Protein AF-A0A0P0WCH8-F1 (afdb_monomer)

InterPro domains:
  IPR000467 G-patch domain [PF01585] (98-140)
  IPR000467 G-patch domain [PS50174] (98-144)
  IPR000467 G-patch domain [SM00443] (96-142)
  IPR045211 TFP11/STIP/Ntr1 [PTHR23329] (70-153)

Sequence (295 aa):
MASVGDEGRNQGGSLSHGETNAGQELETSDRTPPNSSNTKTSGVQEIAAAASKDVPTIHFVRVSSGDTDHHCQSLFSPPAYCNSYYPPLPPQPGSMATNQIVARLMAQMNYEEGTGLGKYGHGIIDPINPTKKYGKGGVGKFESSYDSDSDYDTGPPVEPKLERGTGEAEPEAVVDVEEVRAMDTLQREREAYAAARAWERRHEKVRAYNMRRQRPPKHATAADDWEGMASRYTAIKRALKMVRELNESGKLTLGGLIHEFAGVKAKFLEDYRTNCMPYKAISFAAPLLHSQLSW

Nearest PDB structures (foldseek):
  7ane-assembly1_ag  TM=2.451E-01  e=2.499E+00  Leishmania major

pLDDT: mean 70.66, std 19.99, range [35.97, 95.94]

Radius of gyration: 35.52 Å; Cα contacts (8 Å, |Δi|>4): 87; chains: 1; bounding box: 83×75×124 Å

Structure (mmCIF, N/CA/C/O backbone):
data_AF-A0A0P0WCH8-F1
#
_entry.id   AF-A0A0P0WCH8-F1
#
loop_
_atom_site.group_PDB
_atom_site.id
_atom_site.type_symbol
_atom_site.label_atom_id
_atom_site.label_alt_id
_atom_site.label_comp_id
_atom_site.label_asym_id
_atom_site.label_entity_id
_atom_site.label_seq_id
_atom_site.pdbx_PDB_ins_code
_atom_site.Cartn_x
_atom_site.Cartn_y
_atom_site.Cartn_z
_atom_site.occupancy
_atom_site.B_iso_or_equiv
_atom_site.auth_seq_id
_atom_site.auth_comp_id
_atom_site.auth_asym_id
_atom_site.auth_atom_id
_atom_site.pdbx_PDB_model_num
ATOM 1 N N . MET A 1 1 ? -15.853 -20.898 62.465 1.00 49.12 1 MET A N 1
ATOM 2 C CA . MET A 1 1 ? -15.430 -19.671 61.753 1.00 49.12 1 MET A CA 1
ATOM 3 C C . MET A 1 1 ? -16.309 -19.578 60.506 1.00 49.12 1 MET A C 1
ATOM 5 O O . MET A 1 1 ? -16.073 -20.349 59.593 1.00 49.12 1 MET A O 1
ATOM 9 N N . ALA A 1 2 ? -17.533 -19.030 60.569 1.00 45.06 2 ALA A N 1
ATOM 10 C CA . ALA A 1 2 ? -17.912 -17.599 60.508 1.00 45.06 2 ALA A CA 1
ATOM 11 C C . ALA A 1 2 ? -17.278 -16.903 59.276 1.00 45.06 2 ALA A C 1
ATOM 13 O O . ALA A 1 2 ? -16.065 -16.961 59.150 1.00 45.06 2 ALA A O 1
ATOM 14 N N . SER A 1 3 ? -17.985 -16.262 58.338 1.00 50.16 3 SER A N 1
ATOM 15 C CA . SER A 1 3 ? -19.251 -15.533 58.459 1.00 50.16 3 SER A CA 1
ATOM 16 C C . SER A 1 3 ? -19.976 -15.355 57.109 1.00 50.16 3 SER A C 1
ATOM 18 O O . SER A 1 3 ? -19.359 -15.388 56.048 1.00 50.16 3 SER A O 1
ATOM 20 N N . VAL A 1 4 ? -21.287 -15.139 57.221 1.00 50.84 4 VAL A N 1
ATOM 21 C CA . VAL A 1 4 ? -22.314 -14.826 56.210 1.00 50.84 4 VAL A CA 1
ATOM 22 C C . VAL A 1 4 ? -22.486 -13.299 56.081 1.00 50.84 4 VAL A C 1
ATOM 24 O O . VAL A 1 4 ? -22.203 -12.581 57.040 1.00 50.84 4 VAL A O 1
ATOM 27 N N . GLY A 1 5 ? -23.010 -12.824 54.944 1.00 57.00 5 GLY A N 1
ATOM 28 C CA . GLY A 1 5 ? -23.662 -11.510 54.768 1.00 57.00 5 GLY A CA 1
ATOM 29 C C . GLY A 1 5 ? -23.547 -11.018 53.317 1.00 57.00 5 GLY A C 1
ATOM 30 O O . GLY A 1 5 ? -22.509 -11.225 52.701 1.00 57.00 5 GLY A O 1
ATOM 31 N N . ASP A 1 6 ? -24.513 -10.374 52.671 1.00 60.06 6 ASP A N 1
ATOM 32 C CA . ASP A 1 6 ? -25.868 -9.931 53.016 1.00 60.06 6 ASP A CA 1
ATOM 33 C C . ASP A 1 6 ? -26.543 -9.488 51.692 1.00 60.06 6 ASP A C 1
ATOM 35 O O . ASP A 1 6 ? -25.860 -9.058 50.756 1.00 60.06 6 ASP A O 1
ATOM 39 N N . GLU A 1 7 ? -27.863 -9.637 51.595 1.00 49.12 7 GLU A N 1
ATOM 40 C CA . GLU A 1 7 ? -28.693 -9.255 50.449 1.00 49.12 7 GLU A CA 1
ATOM 41 C C . GLU A 1 7 ? -29.066 -7.764 50.500 1.00 49.12 7 GLU A C 1
ATOM 43 O O . GLU A 1 7 ? -29.395 -7.219 51.547 1.00 49.12 7 GLU A O 1
ATOM 48 N N . GLY A 1 8 ? -29.124 -7.107 49.338 1.00 58.06 8 GLY A N 1
ATOM 49 C CA . GLY A 1 8 ? -29.633 -5.740 49.202 1.00 58.06 8 GLY A CA 1
ATOM 50 C C . GLY A 1 8 ? -30.579 -5.606 48.012 1.00 58.06 8 GLY A C 1
ATOM 51 O O . GLY A 1 8 ? -30.154 -5.286 46.903 1.00 58.06 8 GLY A O 1
ATOM 52 N N . ARG A 1 9 ? -31.873 -5.860 48.244 1.00 48.19 9 ARG A N 1
ATOM 53 C CA . ARG A 1 9 ? -32.997 -5.590 47.329 1.00 48.19 9 ARG A CA 1
ATOM 54 C C . ARG A 1 9 ? -33.444 -4.133 47.491 1.00 48.19 9 ARG A C 1
ATOM 56 O O . ARG A 1 9 ? -33.716 -3.716 48.608 1.00 48.19 9 ARG A O 1
ATOM 63 N N . ASN A 1 10 ? -33.642 -3.413 46.387 1.00 62.59 10 ASN A N 1
ATOM 64 C CA . ASN A 1 10 ? -34.470 -2.203 46.354 1.00 62.59 10 ASN A CA 1
ATOM 65 C C . ASN A 1 10 ? -35.472 -2.295 45.198 1.00 62.59 10 ASN A C 1
ATOM 67 O O . ASN A 1 10 ? -35.091 -2.455 44.039 1.00 62.59 10 ASN A O 1
ATOM 71 N N . GLN A 1 11 ? -36.757 -2.217 45.549 1.00 46.88 11 GLN A N 1
ATOM 72 C CA . GLN A 1 11 ? -37.881 -1.988 44.645 1.00 46.88 11 GLN A CA 1
ATOM 73 C C . GLN A 1 11 ? -38.248 -0.500 44.666 1.00 46.88 11 GLN A C 1
ATOM 75 O O . GLN A 1 11 ? -38.117 0.147 45.702 1.00 46.88 11 GLN A O 1
ATOM 80 N N . GLY A 1 12 ? -38.790 0.013 43.562 1.00 46.59 12 GLY A N 1
ATOM 81 C CA . GLY A 1 12 ? -39.545 1.266 43.565 1.00 46.59 12 GLY A CA 1
ATOM 82 C C . GLY A 1 12 ? -39.604 1.936 42.197 1.00 46.59 12 GLY A C 1
ATOM 83 O O . GLY A 1 12 ? -38.566 2.284 41.644 1.00 46.59 12 GLY A O 1
ATOM 84 N N . GLY A 1 13 ? -40.818 2.157 41.684 1.00 44.66 13 GLY A N 1
ATOM 85 C CA . GLY A 1 13 ? -41.070 3.163 40.645 1.00 44.66 13 GLY A CA 1
ATOM 86 C C . GLY A 1 13 ? -41.944 2.696 39.485 1.00 44.66 13 GLY A C 1
ATOM 87 O O . GLY A 1 13 ? -41.449 2.412 38.402 1.00 44.66 13 GLY A O 1
ATOM 88 N N . SER A 1 14 ? -43.250 2.636 39.724 1.00 45.47 14 SER A N 1
ATOM 89 C CA . SER A 1 14 ? -44.312 2.366 38.756 1.00 45.47 14 SER A CA 1
ATOM 90 C C . SER A 1 14 ? -44.823 3.637 38.056 1.00 45.47 14 SER A C 1
ATOM 92 O O . SER A 1 14 ? -44.987 4.661 38.711 1.00 45.47 14 SER A O 1
ATOM 94 N N . LEU A 1 15 ? -45.228 3.455 36.791 1.00 44.38 15 LEU A N 1
ATOM 95 C CA . LEU A 1 15 ? -46.311 4.122 36.042 1.00 44.38 15 LEU A CA 1
ATOM 96 C C . LEU A 1 15 ? -46.146 5.574 35.568 1.00 44.38 15 LEU A C 1
ATOM 98 O O . LEU A 1 15 ? -46.138 6.518 36.352 1.00 44.38 15 LEU A O 1
ATOM 102 N N . SER A 1 16 ? -46.248 5.747 34.245 1.00 50.22 16 SER A N 1
ATOM 103 C CA . SER A 1 16 ? -47.151 6.736 33.628 1.00 50.22 16 SER A CA 1
ATOM 104 C C . SER A 1 16 ? -47.417 6.359 32.160 1.00 50.22 16 SER A C 1
ATOM 106 O O . SER A 1 16 ? -46.523 6.405 31.319 1.00 50.22 16 SER A O 1
ATOM 108 N N . HIS A 1 17 ? -48.655 5.942 31.882 1.00 44.69 17 HIS A N 1
ATOM 109 C CA . HIS A 1 17 ? -49.249 5.844 30.548 1.00 44.69 17 HIS A CA 1
ATOM 110 C C . HIS A 1 17 ? -49.732 7.239 30.124 1.00 44.69 17 HIS A C 1
ATOM 112 O O . HIS A 1 17 ? -50.304 7.959 30.9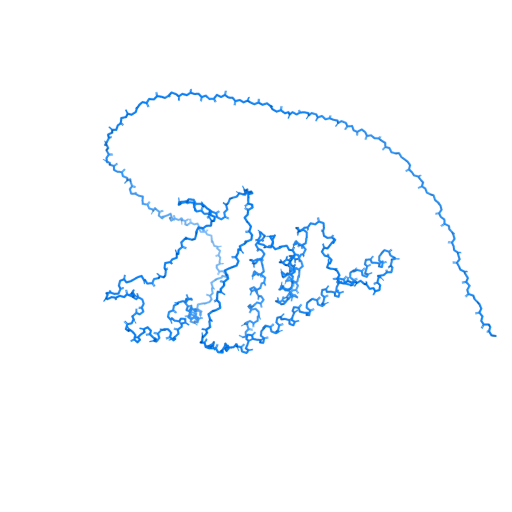41 1.00 44.69 17 HIS A O 1
ATOM 118 N N . GLY A 1 18 ? -49.541 7.591 28.853 1.00 51.78 18 GLY A N 1
ATOM 119 C CA . GLY A 1 18 ? -50.153 8.752 28.211 1.00 51.78 18 GLY A CA 1
ATOM 120 C C . GLY A 1 18 ? -50.628 8.353 26.818 1.00 51.78 18 GLY A C 1
ATOM 121 O O . GLY A 1 18 ? -49.819 7.973 25.975 1.00 51.78 18 GLY A O 1
ATOM 122 N N . GLU A 1 19 ? -51.942 8.374 26.622 1.00 43.38 19 GLU A N 1
ATOM 123 C CA . GLU A 1 19 ? -52.642 8.060 25.378 1.00 43.38 19 GLU A CA 1
ATOM 124 C C . GLU A 1 19 ? -52.931 9.315 24.532 1.00 43.38 19 GLU A C 1
ATOM 126 O O . GLU A 1 19 ? -53.037 10.428 25.045 1.00 43.38 19 GLU A O 1
ATOM 131 N N . THR A 1 20 ? -53.189 9.050 23.245 1.00 43.78 20 THR A N 1
ATOM 132 C CA . THR A 1 20 ? -54.014 9.797 22.268 1.00 43.78 20 THR A CA 1
ATOM 133 C C . THR A 1 20 ? -53.484 11.096 21.649 1.00 43.78 20 THR A C 1
ATOM 135 O O . THR A 1 20 ? -53.322 12.114 22.311 1.00 43.78 20 THR A O 1
ATOM 138 N N . ASN A 1 21 ? -53.348 11.091 20.315 1.00 44.75 21 ASN A N 1
ATOM 139 C CA . ASN A 1 21 ? -54.281 11.815 19.438 1.00 44.75 21 ASN A CA 1
ATOM 140 C C . ASN A 1 21 ? -54.129 11.414 17.959 1.00 44.75 21 ASN A C 1
ATOM 142 O O . ASN A 1 21 ? -53.022 11.280 17.441 1.00 44.75 21 ASN A O 1
ATOM 146 N N . ALA A 1 22 ? -55.279 11.226 17.310 1.00 41.41 22 ALA A N 1
ATOM 147 C CA . ALA A 1 22 ? -55.464 11.014 15.881 1.00 41.41 22 ALA A CA 1
ATOM 148 C C . ALA A 1 22 ? -55.735 12.355 15.167 1.00 41.41 22 ALA A C 1
ATOM 150 O O . ALA A 1 22 ? -56.362 13.240 15.742 1.00 41.41 22 ALA A O 1
ATOM 151 N N . GLY A 1 23 ? -55.310 12.465 13.908 1.00 43.50 23 GLY A N 1
ATOM 152 C CA . GLY A 1 23 ? -55.671 13.517 12.946 1.00 43.50 23 GLY A CA 1
ATOM 153 C C . GLY A 1 23 ? -55.061 13.146 11.588 1.00 43.50 23 GLY A C 1
ATOM 154 O O . GLY A 1 23 ? -53.869 12.863 11.545 1.00 43.50 23 GLY A O 1
ATOM 155 N N . GLN A 1 24 ? -55.883 12.807 10.583 1.00 45.97 24 GLN A N 1
ATOM 156 C CA . GLN A 1 24 ? -56.246 13.666 9.430 1.00 45.97 24 GLN A CA 1
ATOM 157 C C . GLN A 1 24 ? -55.032 13.941 8.504 1.00 45.97 24 GLN A C 1
ATOM 159 O O . GLN A 1 24 ? -53.979 14.319 8.988 1.00 45.97 24 GLN A O 1
ATOM 164 N N . GLU A 1 25 ? -55.040 13.814 7.174 1.00 45.81 25 GLU A N 1
ATOM 165 C CA . GLU A 1 25 ? -56.097 13.722 6.166 1.00 45.81 25 GLU A CA 1
ATOM 166 C C . GLU A 1 25 ? -55.445 13.570 4.761 1.00 45.81 25 GLU A C 1
ATOM 168 O O . GLU A 1 25 ? -54.283 13.927 4.580 1.00 45.81 25 GLU A O 1
ATOM 173 N N . LEU A 1 26 ? -56.260 13.142 3.785 1.00 49.22 26 LEU A N 1
ATOM 174 C CA . LEU A 1 26 ? -56.231 13.473 2.344 1.00 49.22 26 LEU A CA 1
ATOM 175 C C . LEU A 1 26 ? -55.317 12.708 1.359 1.00 49.22 26 LEU A C 1
ATOM 177 O O . LEU A 1 26 ? -54.137 12.988 1.160 1.00 49.22 26 LEU A O 1
ATOM 181 N N . GLU A 1 27 ? -55.994 11.820 0.621 1.00 41.50 27 GLU A N 1
ATOM 182 C CA . GLU A 1 27 ? -55.741 11.427 -0.769 1.00 41.50 27 GLU A CA 1
ATOM 183 C C . GLU A 1 27 ? -55.704 12.632 -1.728 1.00 41.50 27 GLU A C 1
ATOM 185 O O . GLU A 1 27 ? -56.430 13.608 -1.534 1.00 41.50 27 GLU A O 1
ATOM 190 N N . THR A 1 28 ? -54.956 12.527 -2.835 1.00 44.97 28 THR A N 1
ATOM 191 C CA . THR A 1 28 ? -55.443 12.951 -4.165 1.00 44.97 28 THR A CA 1
ATOM 192 C C . THR A 1 28 ? -54.557 12.474 -5.327 1.00 44.97 28 THR A C 1
ATOM 194 O O . THR A 1 28 ? -53.360 12.739 -5.378 1.00 44.97 28 THR A O 1
ATOM 197 N N . SER A 1 29 ? -55.254 11.899 -6.312 1.00 48.16 29 SER A N 1
ATOM 198 C CA . SER A 1 29 ? -55.081 12.057 -7.766 1.00 48.16 29 SER A CA 1
ATOM 199 C C . SER A 1 29 ? -54.119 11.166 -8.568 1.00 48.16 29 SER A C 1
ATOM 201 O O . SER A 1 29 ? -52.931 11.434 -8.730 1.00 48.16 29 SER A O 1
ATOM 203 N N . ASP A 1 30 ? -54.772 10.192 -9.211 1.00 43.25 30 ASP A N 1
ATOM 204 C CA . ASP A 1 30 ? -54.566 9.633 -10.555 1.00 43.25 30 ASP A CA 1
ATOM 205 C C . ASP A 1 30 ? -53.946 10.568 -11.611 1.00 43.25 30 ASP A C 1
ATOM 207 O O . ASP A 1 30 ? -54.406 11.699 -11.794 1.00 43.25 30 ASP A O 1
ATOM 211 N N . ARG A 1 31 ? -53.067 10.004 -12.461 1.00 45.00 31 ARG A N 1
ATOM 212 C CA . ARG A 1 31 ? -53.216 10.075 -13.933 1.00 45.00 31 ARG A CA 1
ATOM 213 C C . ARG A 1 31 ? -52.264 9.130 -14.686 1.00 45.00 31 ARG A C 1
ATOM 215 O O . ARG A 1 31 ? -51.047 9.255 -14.598 1.00 45.00 31 ARG A O 1
ATOM 222 N N . THR A 1 32 ? -52.830 8.259 -15.519 1.00 48.91 32 THR A N 1
ATOM 223 C CA . THR A 1 32 ? -52.169 7.513 -16.613 1.00 48.91 32 THR A CA 1
ATOM 224 C C . THR A 1 32 ? -52.514 8.190 -17.967 1.00 48.91 32 THR A C 1
ATOM 226 O O . THR A 1 32 ? -53.588 8.792 -18.056 1.00 48.91 32 THR A O 1
ATOM 229 N N . PRO A 1 33 ? -51.647 8.164 -19.010 1.00 54.19 33 PRO A N 1
ATOM 230 C CA . PRO A 1 33 ? -51.801 8.947 -20.256 1.00 54.19 33 PRO A CA 1
ATOM 231 C C . PRO A 1 33 ? -52.489 8.140 -21.385 1.00 54.19 33 PRO A C 1
ATOM 233 O O . PRO A 1 33 ? -52.746 6.951 -21.178 1.00 54.19 33 PRO A O 1
ATOM 236 N N . PRO A 1 34 ? -52.821 8.726 -22.567 1.00 45.53 34 PRO A N 1
ATOM 237 C CA . PRO A 1 34 ? -51.929 8.569 -23.743 1.00 45.53 34 PRO A CA 1
ATOM 238 C C . PRO A 1 34 ? -52.051 9.616 -24.900 1.00 45.53 34 PRO A C 1
ATOM 240 O O . PRO A 1 34 ? -52.981 10.412 -24.960 1.00 45.53 34 PRO A O 1
ATOM 243 N N . ASN A 1 35 ? -51.125 9.481 -25.867 1.00 40.41 35 ASN A N 1
ATOM 244 C CA . ASN A 1 35 ? -51.168 9.808 -27.311 1.00 40.41 35 ASN A CA 1
ATOM 245 C C . ASN A 1 35 ? -51.286 11.261 -27.825 1.00 40.41 35 ASN A C 1
ATOM 247 O O . ASN A 1 35 ? -52.304 11.930 -27.676 1.00 40.41 35 ASN A O 1
ATOM 251 N N . SER A 1 36 ? -50.314 11.641 -28.665 1.00 48.84 36 SER A N 1
ATOM 252 C CA . SER A 1 36 ? -50.517 12.550 -29.798 1.00 48.84 36 SER A CA 1
ATOM 253 C C . SER A 1 36 ? -49.707 12.086 -31.017 1.00 48.84 36 SER A C 1
ATOM 255 O O . SER A 1 36 ? -48.600 11.562 -30.910 1.00 48.84 36 SER A O 1
ATOM 257 N N . SER A 1 37 ? -50.329 12.215 -32.184 1.00 45.75 37 SER A N 1
ATOM 258 C CA . SER A 1 37 ? -49.948 11.633 -33.468 1.00 45.75 37 SER A CA 1
ATOM 259 C C . SER A 1 37 ? -50.211 12.651 -34.569 1.00 45.75 37 SER A C 1
ATOM 261 O O . SER A 1 37 ? -51.372 13.030 -34.712 1.00 45.75 37 SER A O 1
ATOM 263 N N . ASN A 1 38 ? -49.195 13.056 -35.345 1.00 47.88 38 ASN A N 1
ATOM 264 C CA . ASN A 1 38 ? -49.255 13.807 -36.621 1.00 47.88 38 ASN A CA 1
ATOM 265 C C . ASN A 1 38 ? -47.837 14.367 -36.915 1.00 47.88 38 ASN A C 1
ATOM 267 O O . ASN A 1 38 ? -47.140 14.730 -35.982 1.00 47.88 38 ASN A O 1
ATOM 271 N N . THR A 1 39 ? -47.263 14.388 -38.123 1.00 48.44 39 THR A N 1
ATOM 272 C CA . THR A 1 39 ? -47.768 14.794 -39.448 1.00 48.44 39 THR A CA 1
ATOM 273 C C . THR A 1 39 ? -46.909 14.198 -40.587 1.00 48.44 39 THR A C 1
ATOM 275 O O . THR A 1 39 ? -45.764 13.797 -40.399 1.00 48.44 39 THR A O 1
ATOM 278 N N . LYS A 1 40 ? -47.489 14.169 -41.794 1.00 43.69 40 LYS A N 1
ATOM 279 C CA . LYS A 1 40 ? -46.999 13.597 -43.060 1.00 43.69 40 LYS A CA 1
ATOM 280 C C . LYS A 1 40 ? -46.857 14.719 -44.107 1.00 43.69 40 LYS A C 1
ATOM 282 O O . LYS A 1 40 ? -47.807 15.479 -44.259 1.00 43.69 40 LYS A O 1
ATOM 287 N N . THR A 1 41 ? -45.764 14.759 -44.872 1.00 51.00 41 THR A N 1
ATOM 288 C CA . THR A 1 41 ? -45.572 15.541 -46.126 1.00 51.00 41 THR A CA 1
ATOM 289 C C . THR A 1 41 ? -44.515 14.807 -46.980 1.00 51.00 41 THR A C 1
ATOM 291 O O . THR A 1 41 ? -43.416 14.564 -46.502 1.00 51.00 41 THR A O 1
ATOM 294 N N . SER A 1 42 ? -44.871 14.137 -48.092 1.00 44.19 42 SER A N 1
ATOM 295 C CA . SER A 1 42 ? -44.785 14.604 -49.504 1.00 44.19 42 SER A CA 1
ATOM 296 C C . SER A 1 42 ? -43.491 15.389 -49.792 1.00 44.19 42 SER A C 1
ATOM 298 O O . SER A 1 42 ? -43.309 16.433 -49.189 1.00 44.19 42 SER A O 1
ATOM 300 N N . GLY A 1 43 ? -42.531 15.017 -50.646 1.00 41.62 43 GLY A N 1
ATOM 301 C CA . GLY A 1 43 ? -42.520 14.201 -51.861 1.00 41.62 43 GLY A CA 1
ATOM 302 C C . GLY A 1 43 ? -42.154 15.098 -53.052 1.00 41.62 43 GLY A C 1
ATOM 303 O O . GLY A 1 43 ? -43.062 15.750 -53.537 1.00 41.62 43 GLY A O 1
ATOM 304 N N . VAL A 1 44 ? -40.885 15.149 -53.502 1.00 47.28 44 VAL A N 1
ATOM 305 C CA . VAL A 1 44 ? -40.437 15.609 -54.846 1.00 47.28 44 VAL A CA 1
ATOM 306 C C . VAL A 1 44 ? -39.076 14.964 -55.182 1.00 47.28 44 VAL A C 1
ATOM 308 O O . VAL A 1 44 ? -38.260 14.713 -54.299 1.00 47.28 44 VAL A O 1
ATOM 311 N N . GLN A 1 45 ? -38.906 14.664 -56.470 1.00 45.72 45 GLN A N 1
ATOM 312 C CA . GLN A 1 45 ? -37.865 13.900 -57.158 1.00 45.72 45 GLN A CA 1
ATOM 313 C C . GLN A 1 45 ? -36.515 14.633 -57.346 1.00 45.72 45 GLN A C 1
ATOM 315 O O . GLN A 1 45 ? -36.459 15.851 -57.473 1.00 45.72 45 GLN A O 1
ATOM 320 N N . GLU A 1 46 ? -35.458 13.814 -57.377 1.00 36.50 46 GLU A N 1
ATOM 321 C CA . GLU A 1 46 ? -34.264 13.799 -58.249 1.00 36.50 46 GLU A CA 1
ATOM 322 C C . GLU A 1 46 ? -34.044 14.936 -59.266 1.00 36.50 46 GLU A C 1
ATOM 324 O O . GLU A 1 46 ? -34.859 15.077 -60.168 1.00 36.50 46 GLU A O 1
ATOM 329 N N . ILE A 1 47 ? -32.869 15.600 -59.218 1.00 47.44 47 ILE A N 1
ATOM 330 C CA . ILE A 1 47 ? -32.018 15.941 -60.387 1.00 47.44 47 ILE A CA 1
ATOM 331 C C . ILE A 1 47 ? -30.545 16.050 -59.928 1.00 47.44 47 ILE A C 1
ATOM 333 O O . ILE A 1 47 ? -30.228 16.775 -58.985 1.00 47.44 47 ILE A O 1
ATOM 337 N N . ALA A 1 48 ? -29.639 15.351 -60.614 1.00 38.09 48 ALA A N 1
ATOM 338 C CA . ALA A 1 48 ? -28.189 15.521 -60.528 1.00 38.09 48 ALA A CA 1
ATOM 339 C C . ALA A 1 48 ? -27.699 16.624 -61.485 1.00 38.09 48 ALA A C 1
ATOM 341 O O . ALA A 1 48 ? -28.110 16.620 -62.640 1.00 38.09 48 ALA A O 1
ATOM 342 N N . ALA A 1 49 ? -26.779 17.500 -61.059 1.00 44.81 49 ALA A N 1
ATOM 343 C CA . ALA A 1 49 ? -25.755 18.115 -61.923 1.00 44.81 49 ALA A CA 1
ATOM 344 C C . ALA A 1 49 ? -24.791 19.022 -61.133 1.00 44.81 49 ALA A C 1
ATOM 346 O O . ALA A 1 49 ? -25.200 19.940 -60.433 1.00 44.81 49 ALA A O 1
ATOM 347 N N . ALA A 1 50 ? -23.501 18.727 -61.305 1.00 44.38 50 ALA A N 1
ATOM 348 C CA . ALA A 1 50 ? -22.327 19.600 -61.313 1.00 44.38 50 ALA A CA 1
ATOM 349 C C . ALA A 1 50 ? -22.444 21.062 -60.825 1.00 44.38 50 ALA A C 1
ATOM 351 O O . ALA A 1 50 ? -23.093 21.881 -61.464 1.00 44.38 50 ALA A O 1
ATOM 352 N N . ALA A 1 51 ? -21.605 21.424 -59.848 1.00 47.12 51 ALA A N 1
ATOM 353 C CA . ALA A 1 51 ? -20.689 22.567 -59.958 1.00 47.12 51 ALA A CA 1
ATOM 354 C C . ALA A 1 51 ? -19.702 22.580 -58.778 1.00 47.12 51 ALA A C 1
ATOM 356 O O . ALA A 1 51 ? -20.060 22.855 -57.638 1.00 47.12 51 ALA A O 1
ATOM 357 N N . SER A 1 52 ? -18.437 22.301 -59.086 1.00 48.66 52 SER A N 1
ATOM 358 C CA . SER A 1 52 ? -17.283 22.760 -58.310 1.00 48.66 52 SER A CA 1
ATOM 359 C C . SER A 1 52 ? -17.270 24.292 -58.294 1.00 48.66 52 SER A C 1
ATOM 361 O O . SER A 1 52 ? -17.404 24.882 -59.369 1.00 48.66 52 SER A O 1
ATOM 363 N N . LYS A 1 53 ? -17.124 24.905 -57.108 1.00 56.94 53 LYS A N 1
ATOM 364 C CA . LYS A 1 53 ? -16.447 26.193 -56.851 1.00 56.94 53 LYS A CA 1
ATOM 365 C C . LYS A 1 53 ? -16.492 26.544 -55.356 1.00 56.94 53 LYS A C 1
ATOM 367 O O . LYS A 1 53 ? -17.543 26.461 -54.735 1.00 56.94 53 LYS A O 1
ATOM 372 N N . ASP A 1 54 ? -15.331 26.954 -54.849 1.00 53.88 54 ASP A N 1
ATOM 373 C CA . ASP A 1 54 ? -15.084 27.689 -53.602 1.00 53.88 54 ASP A CA 1
ATOM 374 C C . ASP A 1 54 ? -15.526 27.063 -52.271 1.00 53.88 54 ASP A C 1
ATOM 376 O O . ASP A 1 54 ? -16.602 27.326 -51.739 1.00 53.88 54 ASP A O 1
ATOM 380 N N . VAL A 1 55 ? -14.595 26.332 -51.650 1.00 62.28 55 VAL A N 1
ATOM 381 C CA . VAL A 1 55 ? -14.534 26.228 -50.185 1.00 62.28 55 VAL A CA 1
ATOM 382 C C . VAL A 1 55 ? -13.708 27.420 -49.682 1.00 62.28 55 VAL A C 1
ATOM 384 O O . VAL A 1 55 ? -12.559 27.560 -50.105 1.00 62.28 55 VAL A O 1
ATOM 387 N N . PRO A 1 56 ? -14.238 28.288 -48.805 1.00 68.50 56 PRO A N 1
ATOM 388 C CA . PRO A 1 56 ? -13.485 29.427 -48.299 1.00 68.50 56 PRO A CA 1
ATOM 389 C C . PRO A 1 56 ? -12.361 28.978 -47.353 1.00 68.50 56 PRO A C 1
ATOM 391 O O . PRO A 1 56 ? -12.574 28.194 -46.427 1.00 68.50 56 PRO A O 1
ATOM 394 N N . THR A 1 57 ? -11.160 29.516 -47.570 1.00 71.62 57 THR A N 1
ATOM 395 C CA . THR A 1 57 ? -10.006 29.393 -46.669 1.00 71.62 57 THR A CA 1
ATOM 396 C C . THR A 1 57 ? -10.340 29.980 -45.297 1.00 71.62 57 THR A C 1
ATOM 398 O O . THR A 1 57 ? -10.626 31.170 -45.172 1.00 71.62 57 THR A O 1
ATOM 401 N N . ILE A 1 58 ? -10.274 29.159 -44.249 1.00 73.50 58 ILE A N 1
ATOM 402 C CA . ILE A 1 58 ? -10.427 29.608 -42.861 1.00 73.50 58 ILE A CA 1
ATOM 403 C C . ILE A 1 58 ? -9.087 30.191 -42.392 1.00 73.50 58 ILE A C 1
ATOM 405 O O . ILE A 1 58 ? -8.116 29.459 -42.205 1.00 73.50 58 ILE A O 1
ATOM 409 N N . HIS A 1 59 ? -9.031 31.508 -42.187 1.00 66.38 59 HIS A N 1
ATOM 410 C CA . HIS A 1 59 ? -7.913 32.172 -41.515 1.00 66.38 59 HIS A CA 1
ATOM 411 C C . HIS A 1 59 ? -8.205 32.283 -40.015 1.00 66.38 59 HIS A C 1
ATOM 413 O O . HIS A 1 59 ? -9.179 32.915 -39.609 1.00 66.38 59 HIS A O 1
ATOM 419 N N . PHE A 1 60 ? -7.346 31.702 -39.177 1.00 65.94 60 PHE A N 1
ATOM 420 C CA . PHE A 1 60 ? -7.413 31.909 -37.732 1.00 65.94 60 PHE A CA 1
ATOM 421 C C . PHE A 1 60 ? -6.852 33.293 -37.385 1.00 65.94 60 PHE A C 1
ATOM 423 O O . PHE A 1 60 ? -5.647 33.532 -37.474 1.00 65.94 60 PHE A O 1
ATOM 430 N N . VAL A 1 61 ? -7.733 34.214 -36.991 1.00 60.59 61 VAL A N 1
ATOM 431 C CA . VAL A 1 61 ? -7.362 35.522 -36.440 1.00 60.59 61 VAL A CA 1
ATOM 432 C C . VAL A 1 61 ? -6.964 35.339 -34.977 1.00 60.59 61 VAL A C 1
ATOM 434 O O . VAL A 1 61 ? -7.758 34.888 -34.153 1.00 60.59 61 VAL A O 1
ATOM 437 N N . ARG A 1 62 ? -5.722 35.702 -34.643 1.00 55.66 62 ARG A N 1
ATOM 438 C CA . ARG A 1 62 ? -5.253 35.812 -33.259 1.00 55.66 62 ARG A CA 1
ATOM 439 C C . ARG A 1 62 ? -5.885 37.058 -32.640 1.00 55.66 62 ARG A C 1
ATOM 441 O O . ARG A 1 62 ? -5.570 38.171 -33.049 1.00 55.66 62 ARG A O 1
ATOM 448 N N . VAL A 1 63 ? -6.777 36.872 -31.672 1.00 53.97 63 VAL A N 1
ATOM 449 C CA . VAL A 1 63 ? -7.328 37.974 -30.876 1.00 53.97 63 VAL A CA 1
ATOM 450 C C . VAL A 1 63 ? -6.231 38.480 -29.940 1.00 53.97 63 VAL A C 1
ATOM 452 O O . VAL A 1 63 ? -5.855 37.804 -28.984 1.00 53.97 63 VAL A O 1
ATOM 455 N N . SER A 1 64 ? -5.698 39.661 -30.240 1.00 43.94 64 SER A N 1
ATOM 456 C CA . SER A 1 64 ? -4.924 40.459 -29.291 1.00 43.94 64 SER A CA 1
ATOM 457 C C . SER A 1 64 ? -5.908 41.168 -28.362 1.00 43.94 64 SER A C 1
ATOM 459 O O . SER A 1 64 ? -6.636 42.056 -28.798 1.00 43.94 64 SER A O 1
ATOM 461 N N . SER A 1 65 ? -5.958 40.756 -27.095 1.00 55.22 65 SER A N 1
ATOM 462 C CA . SER A 1 65 ? -6.678 41.491 -26.053 1.00 55.22 65 SER A CA 1
ATOM 463 C C . SER A 1 65 ? -5.824 42.674 -25.615 1.00 55.22 65 SER A C 1
ATOM 465 O 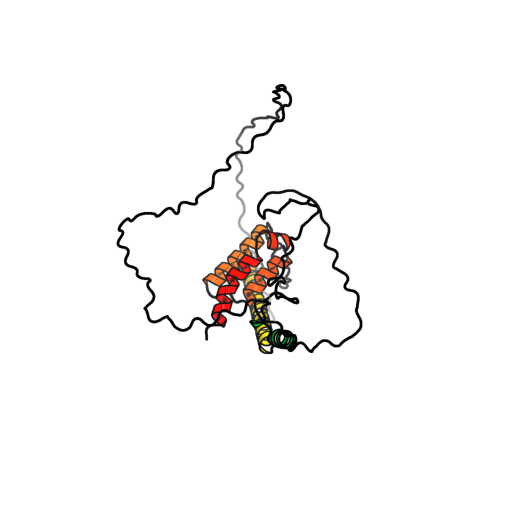O . SER A 1 65 ? -4.712 42.484 -25.123 1.00 55.22 65 SER A O 1
ATOM 467 N N . GLY A 1 66 ? -6.345 43.878 -25.840 1.00 47.66 66 GLY A N 1
ATOM 468 C CA . GLY A 1 66 ? -5.759 45.135 -25.399 1.00 47.66 66 GLY A CA 1
ATOM 469 C C . GLY A 1 66 ? -5.803 45.299 -23.881 1.00 47.66 66 GLY A C 1
ATOM 470 O O . GLY A 1 66 ? -6.790 44.964 -23.232 1.00 47.66 66 GLY A O 1
ATOM 471 N N . ASP A 1 67 ? -4.668 45.748 -23.363 1.00 41.06 67 ASP A N 1
ATOM 472 C CA . ASP A 1 67 ? -4.482 46.892 -22.470 1.00 41.06 67 ASP A CA 1
ATOM 473 C C . ASP A 1 67 ? -5.670 47.334 -21.591 1.00 41.06 67 ASP A C 1
ATOM 475 O O . ASP A 1 67 ? -6.589 48.017 -22.043 1.00 41.06 67 ASP A O 1
ATOM 479 N N . THR A 1 68 ? -5.581 47.008 -20.301 1.00 54.75 68 THR A N 1
ATOM 480 C CA . THR A 1 68 ? -6.097 47.861 -19.225 1.00 54.75 68 THR A CA 1
ATOM 481 C C . THR A 1 68 ? -5.108 47.836 -18.066 1.00 54.75 68 THR A C 1
ATOM 483 O O . THR A 1 68 ? -4.941 46.812 -17.397 1.00 54.75 68 THR A O 1
ATOM 486 N N . ASP A 1 69 ? -4.478 48.987 -17.847 1.00 40.69 69 ASP A N 1
ATOM 487 C CA . ASP A 1 69 ? -3.636 49.356 -16.716 1.00 40.69 69 ASP A CA 1
ATOM 488 C C . ASP A 1 69 ? -4.261 49.007 -15.360 1.00 40.69 69 ASP A C 1
ATOM 490 O O . ASP A 1 69 ? -5.061 49.760 -14.800 1.00 40.69 69 ASP A O 1
ATOM 494 N N . HIS A 1 70 ? -3.825 47.898 -14.767 1.00 50.06 70 HIS A N 1
ATOM 495 C CA . HIS A 1 70 ? -4.000 47.646 -13.343 1.00 50.06 70 HIS A CA 1
ATOM 496 C C . HIS A 1 70 ? -2.658 47.285 -12.714 1.00 50.06 70 HIS A C 1
ATOM 498 O O . HIS A 1 70 ? -2.129 46.185 -12.861 1.00 50.06 70 HIS A O 1
ATOM 504 N N . HIS A 1 71 ? -2.127 48.268 -11.985 1.00 40.72 71 HIS A N 1
ATOM 505 C CA . HIS A 1 71 ? -1.064 48.143 -11.000 1.00 40.72 71 HIS A CA 1
ATOM 506 C C . HIS A 1 71 ? -1.363 47.007 -10.002 1.00 40.72 71 HIS A C 1
ATOM 508 O O . HIS A 1 71 ? -1.907 47.234 -8.925 1.00 40.72 71 HIS A O 1
ATOM 514 N N . CYS A 1 72 ? -0.942 45.787 -10.322 1.00 39.72 72 CYS A N 1
ATOM 515 C CA . CYS A 1 72 ? -0.719 44.733 -9.342 1.00 39.72 72 CYS A CA 1
ATOM 516 C C . CYS A 1 72 ? 0.767 44.395 -9.359 1.00 39.72 72 CYS A C 1
ATOM 518 O O . CYS A 1 72 ? 1.282 43.751 -10.270 1.00 39.72 72 CYS A O 1
ATOM 520 N N . GLN A 1 73 ? 1.457 44.909 -8.345 1.00 44.16 73 GLN A N 1
ATOM 521 C CA . GLN A 1 73 ? 2.863 44.654 -8.079 1.00 44.16 73 GLN A CA 1
ATOM 522 C C . GLN A 1 73 ? 3.103 43.138 -8.059 1.00 44.16 73 GLN A C 1
ATOM 524 O O . GLN A 1 73 ? 2.552 42.420 -7.224 1.00 44.16 73 GLN A O 1
ATOM 529 N N . SER A 1 74 ? 3.909 42.667 -9.014 1.00 41.59 74 SER A N 1
ATOM 530 C CA . SER A 1 74 ? 4.425 41.302 -9.074 1.00 41.59 74 SER A CA 1
ATOM 531 C C . SER A 1 74 ? 5.237 41.017 -7.809 1.00 41.59 74 SER A C 1
ATOM 533 O O . SER A 1 74 ? 6.410 41.369 -7.713 1.00 41.59 74 SER A O 1
ATOM 535 N N . LEU A 1 75 ? 4.598 40.389 -6.824 1.00 46.56 75 LEU A N 1
ATOM 536 C CA . LEU A 1 75 ? 5.249 39.835 -5.633 1.00 46.56 75 LEU A CA 1
ATOM 537 C C . LEU A 1 75 ? 5.707 38.378 -5.846 1.00 46.56 75 LEU A C 1
ATOM 539 O O . LEU A 1 75 ? 6.066 37.702 -4.889 1.00 46.56 75 LEU A O 1
ATOM 543 N N . PHE A 1 76 ? 5.723 37.895 -7.094 1.00 43.62 76 PHE A N 1
ATOM 544 C CA . PHE A 1 76 ? 6.110 36.522 -7.450 1.00 43.62 76 PHE A CA 1
ATOM 545 C C . PHE A 1 76 ? 7.022 36.442 -8.686 1.00 43.62 76 PHE A C 1
ATOM 547 O O . PHE A 1 76 ? 7.006 35.451 -9.411 1.00 43.62 76 PHE A O 1
ATOM 554 N N . SER A 1 77 ? 7.861 37.454 -8.924 1.00 44.62 77 SER A N 1
ATOM 555 C CA . SER A 1 77 ? 9.025 37.258 -9.797 1.00 44.62 77 SER A CA 1
ATOM 556 C C . SER A 1 77 ? 10.121 36.541 -8.999 1.00 44.62 77 SER A C 1
ATOM 558 O O . SER A 1 77 ? 10.632 37.130 -8.042 1.00 44.62 77 SER A O 1
ATOM 560 N N . PRO A 1 78 ? 10.495 35.292 -9.340 1.00 55.41 78 PRO A N 1
ATOM 561 C CA . PRO A 1 78 ? 11.619 34.637 -8.688 1.00 55.41 78 PRO A CA 1
ATOM 562 C C . PRO A 1 78 ? 12.898 35.450 -8.948 1.00 55.41 78 PRO A C 1
ATOM 564 O O . PRO A 1 78 ? 13.048 36.036 -10.027 1.00 55.41 78 PRO A O 1
ATOM 567 N N . PRO A 1 79 ? 13.816 35.527 -7.969 1.00 46.84 79 PRO A N 1
ATOM 568 C CA . PRO A 1 79 ? 15.052 36.281 -8.116 1.00 46.84 79 PRO A CA 1
ATOM 569 C C . PRO A 1 79 ? 15.830 35.781 -9.337 1.00 46.84 79 PRO A C 1
ATOM 571 O O . PRO A 1 79 ? 15.904 34.579 -9.598 1.00 46.84 79 PRO A O 1
ATOM 574 N N . ALA A 1 80 ? 16.444 36.715 -10.068 1.00 54.84 80 ALA A N 1
ATOM 575 C CA . ALA A 1 80 ? 17.180 36.499 -11.318 1.00 54.84 80 ALA A CA 1
ATOM 576 C C . ALA A 1 80 ? 18.489 35.682 -11.166 1.00 54.84 80 A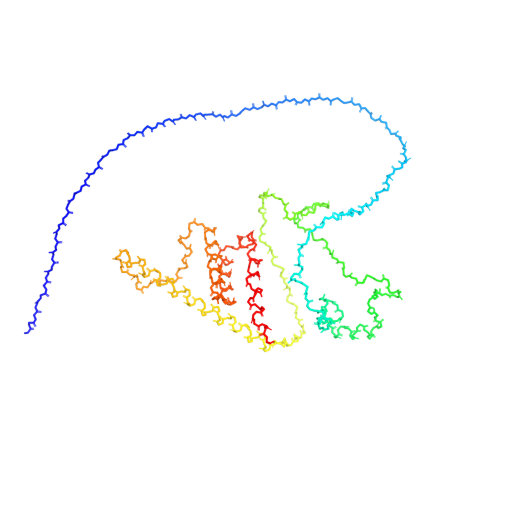LA A C 1
ATOM 578 O O . ALA A 1 80 ? 19.424 35.848 -11.943 1.00 54.84 80 ALA A O 1
ATOM 579 N N . TYR A 1 81 ? 18.561 34.792 -10.172 1.00 52.75 81 TYR A N 1
ATOM 580 C CA . TYR A 1 81 ? 19.698 33.917 -9.890 1.00 52.75 81 TYR A CA 1
ATOM 581 C C . TYR A 1 81 ? 19.399 32.418 -10.113 1.00 52.75 81 TYR A C 1
ATOM 583 O O . TYR A 1 81 ? 20.271 31.582 -9.909 1.00 52.75 81 TYR A O 1
ATOM 591 N N . CYS A 1 82 ? 18.199 32.050 -10.581 1.00 35.97 82 CYS A N 1
ATOM 592 C CA . CYS A 1 82 ? 17.775 30.649 -10.765 1.00 35.97 82 CYS A CA 1
ATOM 593 C C . CYS A 1 82 ? 17.929 30.101 -12.203 1.00 35.97 82 CYS A C 1
ATOM 595 O O . CYS A 1 82 ? 17.126 29.282 -12.639 1.00 35.97 82 CYS A O 1
ATOM 597 N N . ASN A 1 83 ? 18.957 30.524 -12.948 1.00 41.56 83 ASN A N 1
ATOM 598 C CA . ASN A 1 83 ? 19.183 30.126 -14.352 1.00 41.56 83 ASN A CA 1
ATOM 599 C C . ASN A 1 83 ? 20.207 28.990 -14.556 1.00 41.56 83 ASN A C 1
ATOM 601 O O . ASN A 1 83 ? 20.825 28.893 -15.613 1.00 41.56 83 ASN A O 1
ATOM 605 N N . SER A 1 84 ? 20.427 28.123 -13.571 1.00 45.56 84 SER A N 1
ATOM 606 C CA . SER A 1 84 ? 21.384 27.021 -13.722 1.00 45.56 84 SER A CA 1
ATOM 607 C C . SER A 1 84 ? 21.127 25.964 -12.656 1.00 45.56 84 SER A C 1
ATOM 609 O O . SER A 1 84 ? 21.540 26.168 -11.525 1.00 45.56 84 SER A O 1
ATOM 611 N N . TYR A 1 85 ? 20.365 24.924 -13.006 1.00 50.22 85 TYR A N 1
ATOM 612 C CA . TYR A 1 85 ? 20.198 23.599 -12.364 1.00 50.22 85 TYR A CA 1
ATOM 613 C C . TYR A 1 85 ? 18.775 23.069 -12.629 1.00 50.22 85 TYR A C 1
ATOM 615 O O . TYR A 1 85 ? 18.055 22.664 -11.722 1.00 50.22 85 TYR A O 1
ATOM 623 N N . TYR A 1 86 ? 18.336 23.061 -13.891 1.00 56.50 86 TYR A N 1
ATOM 624 C CA . TYR A 1 86 ? 17.328 22.074 -14.272 1.00 56.50 86 TYR A CA 1
ATOM 625 C C . TYR A 1 86 ? 18.089 20.772 -14.518 1.00 56.50 86 TYR A C 1
ATOM 627 O O . TYR A 1 86 ? 18.909 20.742 -15.442 1.00 56.50 86 TYR A O 1
ATOM 635 N N . PRO A 1 87 ? 17.904 19.722 -13.695 1.00 62.75 87 PRO A N 1
ATOM 636 C CA . PRO A 1 87 ? 18.440 18.418 -14.045 1.00 62.75 87 PRO A CA 1
ATOM 637 C C . PRO A 1 87 ? 17.893 18.028 -15.429 1.00 62.75 87 PRO A C 1
ATOM 639 O O . PRO A 1 87 ? 16.753 18.388 -15.751 1.00 62.75 87 PRO A O 1
ATOM 642 N N . PRO A 1 88 ? 18.688 17.343 -16.271 1.00 67.50 88 PRO A N 1
ATOM 643 C CA . PRO A 1 88 ? 18.194 16.864 -17.552 1.00 67.50 88 PRO A CA 1
ATOM 644 C C . PRO A 1 88 ? 16.920 16.052 -17.313 1.00 67.50 88 PRO A C 1
ATOM 646 O O . PRO A 1 88 ? 16.857 15.243 -16.384 1.00 67.50 88 PRO A O 1
ATOM 649 N N . LEU A 1 89 ? 15.892 16.319 -18.123 1.00 72.38 89 LEU A N 1
ATOM 650 C CA . LEU A 1 89 ? 14.638 15.575 -18.071 1.00 72.38 89 LEU A CA 1
ATOM 651 C C . LEU A 1 89 ? 14.961 14.075 -18.130 1.00 72.38 89 LEU A C 1
ATOM 653 O O . LEU A 1 89 ? 15.793 13.678 -18.954 1.00 72.38 89 LEU A O 1
ATOM 657 N N . PRO A 1 90 ? 14.351 13.246 -17.265 1.00 72.62 90 PRO A N 1
ATOM 658 C CA . PRO A 1 90 ? 14.580 11.813 -17.312 1.00 72.62 90 PRO A CA 1
ATOM 659 C C . PRO A 1 90 ? 14.272 11.301 -18.727 1.00 72.62 90 PRO A C 1
ATOM 661 O O . PRO A 1 90 ? 13.321 11.780 -19.356 1.00 72.62 90 PRO A O 1
ATOM 664 N N . PRO A 1 91 ? 15.077 10.361 -19.252 1.00 75.81 91 PRO A N 1
ATOM 665 C CA . PRO A 1 91 ? 14.918 9.884 -20.615 1.00 75.81 91 PRO A CA 1
ATOM 666 C C . PRO A 1 91 ? 13.520 9.297 -20.799 1.00 75.81 91 PRO A C 1
ATOM 668 O O . PRO A 1 91 ? 13.024 8.564 -19.940 1.00 75.81 91 PRO A O 1
ATOM 671 N N . GLN A 1 92 ? 12.876 9.631 -21.917 1.00 72.00 92 GLN A N 1
ATOM 672 C CA . GLN A 1 92 ? 11.516 9.191 -22.199 1.00 72.00 92 GLN A CA 1
ATOM 673 C C . GLN A 1 92 ? 11.462 7.655 -22.184 1.00 72.00 92 GLN A C 1
ATOM 675 O O . GLN A 1 92 ? 12.282 7.036 -22.866 1.00 72.00 92 GLN A O 1
ATOM 680 N N . PRO A 1 93 ? 10.542 7.022 -21.428 1.00 66.69 93 PRO A N 1
ATOM 681 C CA . PRO A 1 93 ? 10.459 5.568 -21.357 1.00 66.69 93 PRO A CA 1
ATOM 682 C C . PRO A 1 93 ? 10.392 4.942 -22.755 1.00 66.69 93 PRO A C 1
ATOM 684 O O . PRO A 1 93 ? 9.519 5.286 -23.548 1.00 66.69 93 PRO A O 1
ATOM 687 N N . GLY A 1 94 ? 11.332 4.042 -23.054 1.00 70.44 94 GLY A N 1
ATOM 688 C CA . GLY A 1 94 ? 11.469 3.405 -24.370 1.00 70.44 94 GLY A CA 1
ATOM 689 C C . GLY A 1 94 ? 12.459 4.080 -25.327 1.00 70.44 94 GLY A C 1
ATOM 690 O O . GLY A 1 94 ? 12.744 3.513 -26.377 1.00 70.44 94 GLY A O 1
ATOM 691 N N . SER A 1 95 ? 13.025 5.239 -24.974 1.00 73.50 95 SER A N 1
ATOM 692 C CA . SER A 1 95 ? 14.112 5.864 -25.741 1.00 73.50 95 SER A CA 1
ATOM 693 C C . SER A 1 95 ? 15.434 5.100 -25.577 1.00 73.50 95 SER A C 1
ATOM 695 O O . SER A 1 95 ? 15.649 4.400 -24.581 1.00 73.50 95 SER A O 1
ATOM 697 N N . MET A 1 96 ? 16.369 5.285 -26.517 1.00 78.81 96 MET A N 1
ATOM 698 C CA . MET A 1 96 ? 17.731 4.744 -26.392 1.00 78.81 96 MET A CA 1
ATOM 699 C C . MET A 1 96 ? 18.458 5.262 -25.147 1.00 78.81 96 MET A C 1
ATOM 701 O O . MET A 1 96 ? 19.256 4.536 -24.554 1.00 78.81 96 MET A O 1
ATOM 705 N N . ALA A 1 97 ? 18.135 6.479 -24.702 1.00 76.50 97 ALA A N 1
ATOM 706 C CA . ALA A 1 97 ? 18.680 7.061 -23.483 1.00 76.50 97 ALA A CA 1
ATOM 707 C C . ALA A 1 97 ? 18.230 6.318 -22.208 1.00 76.50 97 ALA A C 1
ATOM 709 O O . ALA A 1 97 ? 18.922 6.376 -21.192 1.00 76.50 97 ALA A O 1
ATOM 710 N N . THR A 1 98 ? 17.111 5.583 -22.250 1.00 80.81 98 THR A N 1
ATOM 711 C CA . THR A 1 98 ? 16.628 4.781 -21.114 1.00 80.81 98 THR A CA 1
ATOM 712 C C . THR A 1 98 ? 17.375 3.450 -20.972 1.00 80.81 98 THR A C 1
ATOM 714 O O . THR A 1 98 ? 17.578 2.996 -19.849 1.00 80.81 98 THR A O 1
ATOM 717 N N . ASN A 1 99 ? 17.802 2.806 -22.068 1.00 87.25 99 ASN A N 1
ATOM 718 C CA . ASN A 1 99 ? 18.461 1.492 -22.027 1.00 87.25 99 ASN A CA 1
ATOM 719 C C . ASN A 1 99 ? 19.779 1.479 -22.818 1.00 87.25 99 ASN A C 1
ATOM 721 O O . ASN A 1 99 ? 19.806 1.263 -24.031 1.00 87.25 99 ASN A O 1
ATOM 725 N N . GLN A 1 100 ? 20.896 1.634 -22.100 1.00 88.56 100 GLN A N 1
ATOM 726 C CA . GLN A 1 100 ? 22.231 1.705 -22.702 1.00 88.56 100 GLN A CA 1
ATOM 727 C C . GLN A 1 100 ? 22.681 0.407 -23.394 1.00 88.56 100 GLN A C 1
ATOM 729 O O . GLN A 1 100 ? 23.498 0.467 -24.313 1.00 88.56 100 GLN A O 1
ATOM 734 N N . ILE A 1 101 ? 22.183 -0.762 -22.972 1.00 91.81 101 ILE A N 1
ATOM 735 C CA . ILE A 1 101 ? 22.537 -2.050 -23.592 1.00 91.81 101 ILE A CA 1
ATOM 736 C C . ILE A 1 101 ? 21.946 -2.104 -25.000 1.00 91.81 101 ILE A C 1
ATOM 738 O O . ILE A 1 101 ? 22.664 -2.364 -25.967 1.00 91.81 101 ILE A O 1
ATOM 742 N N . VAL A 1 102 ? 20.655 -1.780 -25.116 1.00 92.12 102 VAL A N 1
ATOM 743 C CA . VAL A 1 102 ? 19.967 -1.682 -26.407 1.00 92.12 102 VAL A CA 1
ATOM 744 C C . VAL A 1 102 ? 20.621 -0.604 -27.268 1.00 92.12 102 VAL A C 1
ATOM 746 O O . VAL A 1 102 ? 20.893 -0.852 -28.439 1.00 92.12 102 VAL A O 1
ATOM 749 N N . ALA A 1 103 ? 20.965 0.550 -26.686 1.00 90.19 103 ALA A N 1
ATOM 750 C CA . ALA A 1 103 ? 21.617 1.631 -27.418 1.00 90.19 103 ALA A CA 1
ATOM 751 C C . ALA A 1 103 ? 22.947 1.200 -28.064 1.00 90.19 103 ALA A C 1
ATOM 753 O O . ALA A 1 103 ? 23.175 1.458 -29.247 1.00 90.19 103 ALA A O 1
ATOM 754 N N . ARG A 1 104 ? 23.807 0.488 -27.318 1.00 93.19 104 ARG A N 1
ATOM 755 C CA . ARG A 1 104 ? 25.079 -0.036 -27.847 1.00 93.19 104 ARG A CA 1
ATOM 756 C C . ARG A 1 104 ? 24.865 -1.077 -28.942 1.00 93.19 104 ARG A C 1
ATOM 758 O O . ARG A 1 104 ? 25.555 -1.019 -29.955 1.00 93.19 104 ARG A O 1
ATOM 765 N N . LEU A 1 105 ? 23.919 -1.998 -28.759 1.00 95.00 105 LEU A N 1
ATOM 766 C CA . LEU A 1 105 ? 23.620 -3.029 -29.755 1.00 95.00 105 LEU A CA 1
ATOM 767 C C . LEU A 1 105 ? 23.100 -2.414 -31.065 1.00 95.00 105 LEU A C 1
ATOM 769 O O . LEU A 1 105 ? 23.527 -2.806 -32.146 1.00 95.00 105 LEU A O 1
ATOM 773 N N . MET A 1 106 ? 22.224 -1.411 -30.976 1.00 93.25 106 MET A N 1
ATOM 774 C CA . MET A 1 106 ? 21.711 -0.685 -32.142 1.00 93.25 106 MET A CA 1
ATOM 775 C C . MET A 1 106 ? 22.836 0.057 -32.875 1.00 93.25 106 MET A C 1
ATOM 777 O O . MET A 1 106 ? 22.948 -0.055 -34.096 1.00 93.25 106 MET A O 1
ATOM 781 N N . ALA A 1 107 ? 23.728 0.731 -32.142 1.00 91.88 107 ALA A N 1
ATOM 782 C CA . ALA A 1 107 ? 24.894 1.392 -32.728 1.00 91.88 107 ALA A CA 1
ATOM 783 C C . ALA A 1 107 ? 25.841 0.399 -33.432 1.00 91.88 107 ALA A C 1
ATOM 785 O O . ALA A 1 107 ? 26.343 0.690 -34.515 1.00 91.88 107 ALA A O 1
ATOM 786 N N . GLN A 1 108 ? 26.036 -0.805 -32.876 1.00 95.94 108 GLN A N 1
ATOM 787 C CA . GLN A 1 108 ? 26.807 -1.876 -33.529 1.00 95.94 108 GLN A CA 1
ATOM 788 C C . GLN A 1 108 ? 26.181 -2.353 -34.847 1.00 95.94 108 GLN A C 1
ATOM 790 O O . GLN A 1 108 ? 26.891 -2.855 -35.717 1.00 95.94 108 GLN A O 1
ATOM 795 N N . MET A 1 109 ? 24.869 -2.180 -35.012 1.00 94.50 109 MET A N 1
ATOM 796 C CA . MET A 1 109 ? 24.145 -2.465 -36.252 1.00 94.50 109 MET A CA 1
ATOM 797 C C . MET A 1 109 ? 24.068 -1.254 -37.199 1.00 94.50 109 MET A C 1
ATOM 799 O O . MET A 1 109 ? 23.331 -1.303 -38.182 1.00 94.50 109 MET A O 1
ATOM 803 N N . ASN A 1 110 ? 24.841 -0.191 -36.941 1.00 92.69 110 ASN A N 1
ATOM 804 C CA . ASN A 1 110 ? 24.842 1.071 -37.691 1.00 92.69 110 ASN A CA 1
ATOM 805 C C . ASN A 1 110 ? 23.491 1.808 -37.671 1.00 92.69 110 ASN A C 1
ATOM 807 O O . ASN A 1 110 ? 23.131 2.473 -38.640 1.00 92.69 110 ASN A O 1
ATOM 811 N N . TYR A 1 111 ? 22.723 1.678 -36.588 1.00 92.38 111 TYR A N 1
ATOM 812 C CA . TYR A 1 111 ? 21.559 2.532 -36.371 1.00 92.38 111 TYR A CA 1
ATOM 813 C C . TYR A 1 111 ? 21.988 3.932 -35.916 1.00 92.38 111 TYR A C 1
ATOM 815 O O . TYR A 1 111 ? 22.773 4.063 -34.974 1.00 92.38 111 TYR A O 1
ATOM 823 N N . GLU A 1 112 ? 21.424 4.965 -36.541 1.00 89.62 112 GLU A N 1
ATOM 824 C CA . GLU A 1 112 ? 21.598 6.366 -36.155 1.00 89.62 112 GLU A CA 1
ATOM 825 C C . GLU A 1 112 ? 20.363 6.857 -35.386 1.00 89.62 112 GLU A C 1
ATOM 827 O O . GLU A 1 112 ? 19.233 6.773 -35.874 1.00 89.62 112 GLU A O 1
ATOM 832 N N . GLU A 1 113 ? 20.567 7.370 -34.170 1.00 88.00 113 GLU A N 1
ATOM 833 C CA . GLU A 1 113 ? 19.477 7.870 -33.328 1.00 88.00 113 GLU A CA 1
ATOM 834 C C . GLU A 1 113 ? 18.712 9.015 -34.014 1.00 88.00 113 GLU A C 1
ATOM 836 O O . GLU A 1 113 ? 19.303 9.920 -34.599 1.00 88.00 113 GLU A O 1
ATOM 841 N N . GLY A 1 114 ? 17.378 8.964 -33.954 1.00 88.31 114 GLY A N 1
ATOM 842 C CA . GLY A 1 114 ? 16.496 9.925 -34.623 1.00 88.31 114 GLY A CA 1
ATOM 843 C C . GLY A 1 114 ? 16.185 9.604 -36.089 1.00 88.31 114 GLY A C 1
ATOM 844 O O . GLY A 1 114 ? 15.395 10.320 -36.702 1.00 88.31 114 GLY A O 1
ATOM 845 N N . THR A 1 115 ? 16.748 8.530 -36.653 1.00 91.44 115 THR A N 1
ATOM 846 C CA . THR A 1 115 ? 16.409 8.048 -38.001 1.00 91.44 115 THR A CA 1
ATOM 847 C C . THR A 1 115 ? 15.497 6.824 -37.947 1.00 91.44 115 THR A C 1
ATOM 849 O O . THR A 1 115 ? 15.496 6.062 -36.984 1.00 91.44 115 THR A O 1
ATOM 852 N N . GLY A 1 116 ? 14.684 6.624 -38.984 1.00 92.69 116 GLY A N 1
ATOM 853 C CA . GLY A 1 116 ? 13.885 5.413 -39.118 1.00 92.69 116 GLY A CA 1
ATOM 854 C C . GLY A 1 116 ? 14.728 4.225 -39.576 1.00 92.69 116 GLY A C 1
ATOM 855 O O . GLY A 1 116 ? 15.701 4.384 -40.304 1.00 92.69 116 GLY A O 1
ATOM 856 N N . LEU A 1 117 ? 14.332 2.999 -39.240 1.00 92.00 117 LEU A N 1
ATOM 857 C CA . LEU A 1 117 ? 15.029 1.806 -39.738 1.00 92.00 117 LEU A CA 1
ATOM 858 C C . LEU A 1 117 ? 14.883 1.625 -41.264 1.00 92.00 117 LEU A C 1
ATOM 860 O O . LEU A 1 117 ? 13.887 2.020 -41.872 1.00 92.00 117 LEU A O 1
ATOM 864 N N . GLY A 1 118 ? 15.865 0.964 -41.885 1.00 92.31 118 GLY A N 1
ATOM 865 C CA . GLY A 1 118 ? 15.861 0.594 -43.306 1.00 92.31 118 GLY A CA 1
ATOM 866 C C . GLY A 1 118 ? 16.975 1.259 -44.119 1.00 92.31 118 GLY A C 1
ATOM 867 O O . GLY A 1 118 ? 17.689 2.128 -43.636 1.00 92.31 118 GLY A O 1
ATOM 868 N N . LYS A 1 119 ? 17.117 0.859 -45.390 1.00 93.19 119 LYS A N 1
ATOM 869 C CA . LYS A 1 119 ? 18.236 1.250 -46.277 1.00 93.19 119 LYS A CA 1
ATOM 870 C C . LYS A 1 119 ? 18.459 2.767 -46.409 1.00 93.19 119 LYS A C 1
ATOM 872 O O . LYS A 1 119 ? 19.577 3.185 -46.684 1.00 93.19 119 LYS A O 1
ATOM 877 N N . TYR A 1 120 ? 17.398 3.561 -46.268 1.00 93.50 120 TYR A N 1
ATOM 878 C CA . TYR A 1 120 ? 17.401 5.009 -46.504 1.00 93.50 120 TYR A CA 1
ATOM 879 C C . TYR A 1 120 ? 16.978 5.837 -45.279 1.00 93.50 120 TYR A C 1
ATOM 881 O O . TYR A 1 120 ? 16.704 7.021 -45.425 1.00 93.50 120 TYR A O 1
ATOM 889 N N . GLY A 1 121 ? 16.845 5.238 -44.090 1.00 92.00 121 GLY A N 1
ATOM 890 C CA . GLY A 1 121 ? 16.464 5.996 -42.889 1.00 92.00 121 GLY A CA 1
ATOM 891 C C . GLY A 1 121 ? 14.977 6.396 -42.788 1.00 92.00 121 GLY A C 1
ATOM 892 O O . GLY A 1 121 ? 14.604 7.160 -41.904 1.00 92.00 121 GLY A O 1
ATOM 893 N N . HIS A 1 122 ? 14.118 5.937 -43.709 1.00 94.31 122 HIS A N 1
ATOM 894 C CA . HIS A 1 122 ? 12.711 6.368 -43.832 1.00 94.31 122 HIS A CA 1
ATOM 895 C C . HIS A 1 122 ? 11.696 5.502 -43.067 1.00 94.31 122 HIS A C 1
ATOM 897 O O . HIS A 1 122 ? 10.491 5.633 -43.282 1.00 94.31 122 HIS A O 1
ATOM 903 N N . GLY A 1 123 ? 12.157 4.580 -42.220 1.00 94.50 123 GLY A N 1
ATOM 904 C CA . GLY A 1 123 ? 11.267 3.818 -41.344 1.00 94.50 123 GLY A CA 1
ATOM 905 C C . GLY A 1 123 ? 10.491 4.717 -40.377 1.00 94.50 123 GLY A C 1
ATOM 906 O O . GLY A 1 123 ? 10.826 5.881 -40.167 1.00 94.50 123 GLY A O 1
ATOM 907 N N . ILE A 1 124 ? 9.450 4.164 -39.757 1.00 92.50 124 ILE A N 1
ATOM 908 C CA . ILE A 1 124 ? 8.781 4.842 -38.643 1.00 92.50 124 ILE A CA 1
ATOM 909 C C . ILE A 1 124 ? 9.780 5.028 -37.492 1.00 92.50 124 ILE A C 1
ATOM 911 O O . ILE A 1 124 ? 10.507 4.095 -37.152 1.00 92.50 124 ILE A O 1
ATOM 915 N N . ILE A 1 125 ? 9.840 6.239 -36.940 1.00 91.38 125 ILE A N 1
ATOM 916 C CA . ILE A 1 125 ? 10.707 6.570 -35.798 1.00 91.38 125 ILE A CA 1
ATOM 917 C C . ILE A 1 125 ? 9.977 6.215 -34.501 1.00 91.38 125 ILE A C 1
ATOM 919 O O . ILE A 1 125 ? 10.511 5.505 -33.653 1.00 91.38 125 ILE A O 1
ATOM 923 N N . ASP A 1 126 ? 8.718 6.644 -34.397 1.00 87.69 126 ASP A N 1
ATOM 924 C CA . ASP A 1 126 ? 7.885 6.409 -33.224 1.00 87.69 126 ASP A CA 1
ATOM 925 C C . ASP A 1 126 ? 6.996 5.165 -33.397 1.00 87.69 126 ASP A C 1
ATOM 927 O O . ASP A 1 126 ? 6.458 4.924 -34.488 1.00 87.69 126 ASP A O 1
ATOM 931 N N . PRO A 1 127 ? 6.777 4.376 -32.327 1.00 88.62 127 PRO A N 1
ATOM 932 C CA . PRO A 1 127 ? 5.840 3.261 -32.354 1.00 88.62 127 PRO A CA 1
ATOM 933 C C . PRO A 1 127 ? 4.416 3.699 -32.720 1.00 88.62 127 PRO A C 1
ATOM 935 O O . PRO A 1 127 ? 3.897 4.702 -32.227 1.00 88.62 127 PRO A O 1
ATOM 938 N N . ILE A 1 128 ? 3.736 2.894 -33.539 1.00 91.31 128 ILE A N 1
ATOM 939 C CA . ILE A 1 128 ? 2.323 3.119 -33.859 1.00 91.31 128 ILE A CA 1
ATOM 940 C C . ILE A 1 128 ? 1.479 2.719 -32.650 1.00 91.31 128 ILE A C 1
ATOM 942 O O . ILE A 1 128 ? 1.562 1.589 -32.174 1.00 91.31 128 ILE A O 1
ATOM 946 N N . ASN A 1 129 ? 0.615 3.625 -32.197 1.00 87.94 129 ASN A N 1
ATOM 947 C CA . ASN A 1 129 ? -0.362 3.336 -31.153 1.00 87.94 129 ASN A CA 1
ATOM 948 C C . ASN A 1 129 ? -1.627 2.719 -31.773 1.00 87.94 129 ASN A C 1
ATOM 950 O O . ASN A 1 129 ? -2.382 3.433 -32.439 1.00 87.94 129 ASN A O 1
ATOM 954 N N . PRO A 1 130 ? -1.900 1.416 -31.582 1.00 87.62 130 PRO A N 1
ATOM 955 C CA . PRO A 1 130 ? -3.106 0.804 -32.117 1.00 87.62 130 PRO A CA 1
ATOM 956 C C . PRO A 1 130 ? -4.344 1.290 -31.356 1.00 87.62 130 PRO A C 1
ATOM 958 O O . PRO A 1 130 ? -4.368 1.331 -30.124 1.00 87.62 130 PRO A O 1
ATOM 961 N N . THR A 1 131 ? -5.421 1.591 -32.079 1.00 83.50 131 THR A N 1
ATOM 962 C CA . THR A 1 131 ? -6.727 1.845 -31.463 1.00 83.50 131 THR A CA 1
ATOM 963 C C . THR A 1 131 ? -7.346 0.517 -31.032 1.00 83.50 131 THR A C 1
ATOM 965 O O . THR A 1 131 ? -7.687 -0.321 -31.869 1.00 83.50 131 THR A O 1
ATOM 968 N N . LYS A 1 132 ? -7.504 0.304 -29.723 1.00 80.00 132 LYS A N 1
ATOM 969 C CA . LYS A 1 132 ? -8.239 -0.853 -29.198 1.00 80.00 132 LYS A CA 1
ATOM 970 C C . LYS A 1 132 ? -9.738 -0.605 -29.340 1.00 80.00 132 LYS A C 1
ATOM 972 O O . LYS A 1 132 ? -10.223 0.461 -28.977 1.00 80.00 132 LYS A O 1
ATOM 977 N N . LYS A 1 133 ? -10.464 -1.598 -29.851 1.00 78.62 133 LYS A N 1
ATOM 978 C CA . LYS A 1 133 ? -11.925 -1.637 -29.774 1.00 78.62 133 LYS A CA 1
ATOM 979 C C . LYS A 1 133 ? -12.321 -2.438 -28.547 1.00 78.62 133 LYS A C 1
ATOM 981 O O . LYS A 1 133 ? -11.804 -3.539 -28.357 1.00 78.62 133 LYS A O 1
ATOM 986 N N . TYR A 1 134 ? -13.246 -1.911 -27.763 1.00 76.56 134 TYR A N 1
ATOM 987 C CA . TYR A 1 134 ? -13.899 -2.663 -26.703 1.00 76.56 134 TYR A CA 1
ATOM 988 C C . TYR A 1 134 ? -15.300 -3.084 -27.173 1.00 76.56 134 TYR A C 1
ATOM 990 O O . TYR A 1 134 ? -15.945 -2.413 -27.984 1.00 76.56 134 TYR A O 1
ATOM 998 N N . GLY A 1 135 ? -15.735 -4.270 -26.744 1.00 79.50 135 GLY A N 1
ATOM 999 C CA . GLY A 1 135 ? -17.010 -4.858 -27.156 1.00 79.50 135 GLY A CA 1
ATOM 1000 C C . GLY A 1 135 ? -17.098 -5.223 -28.647 1.00 79.50 135 GLY A C 1
ATOM 1001 O O . GLY A 1 135 ? -16.101 -5.476 -29.322 1.00 79.50 135 GLY A O 1
ATOM 1002 N N . LYS A 1 136 ? -18.330 -5.286 -29.163 1.00 82.50 136 LYS A N 1
ATOM 1003 C CA . LYS A 1 136 ? -18.647 -5.675 -30.554 1.00 82.50 136 LYS A CA 1
ATOM 1004 C C . LYS A 1 136 ? -18.974 -4.476 -31.457 1.00 82.50 136 LYS A C 1
ATOM 1006 O O . LYS A 1 136 ? -19.675 -4.626 -32.456 1.00 82.50 136 LYS A O 1
ATOM 1011 N N . GLY A 1 137 ? -18.503 -3.278 -31.101 1.00 74.31 137 GLY A N 1
ATOM 1012 C CA . GLY A 1 137 ? -18.776 -2.050 -31.848 1.00 74.31 137 GLY A CA 1
ATOM 1013 C C . GLY A 1 137 ? -18.247 -2.090 -33.289 1.00 74.31 137 GLY A C 1
ATOM 1014 O O . GLY A 1 137 ? -17.112 -2.502 -33.552 1.00 74.31 137 GLY A O 1
ATOM 1015 N N . GLY A 1 138 ? -19.066 -1.631 -34.240 1.00 79.50 138 GLY A N 1
ATOM 1016 C CA . GLY A 1 138 ? -18.664 -1.461 -35.641 1.00 79.50 138 GLY A CA 1
ATOM 1017 C C . GLY A 1 138 ? -17.492 -0.481 -35.813 1.00 79.50 138 GLY A C 1
ATOM 1018 O O . GLY A 1 138 ? -17.148 0.283 -34.912 1.00 79.50 138 GLY A O 1
ATOM 1019 N N . VAL A 1 139 ? -16.837 -0.499 -36.980 1.00 83.00 139 VAL A N 1
ATOM 1020 C CA . VAL A 1 139 ? -15.827 0.519 -37.338 1.00 83.00 139 VAL A CA 1
ATOM 1021 C C . VAL A 1 139 ? -16.474 1.912 -37.266 1.00 83.00 139 VAL A C 1
ATOM 1023 O O . VAL A 1 139 ? -17.544 2.110 -37.829 1.00 83.00 139 VAL A O 1
ATOM 1026 N N . GLY A 1 140 ? -15.848 2.854 -36.550 1.00 80.31 140 GLY A N 1
ATOM 1027 C CA . GLY A 1 140 ? -16.335 4.233 -36.383 1.00 80.31 140 GLY A CA 1
ATOM 1028 C C . GLY A 1 140 ? -16.947 4.562 -35.014 1.00 80.31 140 GLY A C 1
ATOM 1029 O O . GLY A 1 140 ? -17.115 5.737 -34.703 1.00 80.31 140 GLY A O 1
ATOM 1030 N N . LYS A 1 141 ? -17.232 3.568 -34.159 1.00 69.88 141 LYS A N 1
ATOM 1031 C CA . LYS A 1 141 ? -17.591 3.818 -32.754 1.00 69.88 141 LYS A CA 1
ATOM 1032 C C . LYS A 1 141 ? -16.319 4.099 -31.950 1.00 69.88 141 LYS A C 1
ATOM 1034 O O . LYS A 1 141 ? -15.538 3.185 -31.703 1.00 69.88 141 LYS A O 1
ATOM 1039 N N . PHE A 1 142 ? -16.099 5.358 -31.582 1.00 58.38 142 PHE A N 1
ATOM 1040 C CA . PHE A 1 142 ? -15.168 5.718 -30.517 1.00 58.38 142 PHE A CA 1
ATOM 1041 C C . PHE A 1 142 ? -15.957 5.754 -29.209 1.00 58.38 142 PHE A C 1
ATOM 1043 O O . PHE A 1 142 ? -17.056 6.304 -29.161 1.00 58.38 142 PHE A O 1
ATOM 1050 N N . GLU A 1 143 ? -15.430 5.128 -28.164 1.00 57.88 143 GLU A N 1
ATOM 1051 C CA . GLU A 1 143 ? -15.970 5.314 -26.823 1.00 57.88 143 GLU A CA 1
ATOM 1052 C C . GLU A 1 143 ? -15.581 6.725 -26.382 1.00 57.88 143 GLU A C 1
ATOM 1054 O O . GLU A 1 143 ? -14.414 7.006 -26.106 1.00 57.88 143 GLU A O 1
ATOM 1059 N N . SER A 1 144 ? -16.544 7.645 -26.367 1.00 52.66 144 SER A N 1
ATOM 1060 C CA . SER A 1 144 ? -16.418 8.822 -25.522 1.00 52.66 144 SER A CA 1
ATOM 1061 C C . SER A 1 144 ? -16.464 8.327 -24.083 1.00 52.66 144 SER A C 1
ATOM 1063 O O . SER A 1 144 ? -17.420 7.675 -23.674 1.00 52.66 144 SER A O 1
ATOM 1065 N N . SER A 1 145 ? -15.442 8.644 -23.297 1.00 57.47 145 SER A N 1
ATOM 1066 C CA . SER A 1 145 ? -15.331 8.281 -21.878 1.00 57.47 145 SER A CA 1
ATOM 1067 C C . SER A 1 145 ? -16.382 8.945 -20.968 1.00 57.47 145 SER A C 1
ATOM 1069 O O . SER A 1 145 ? -16.278 8.871 -19.748 1.00 57.47 145 SER A O 1
ATOM 1071 N N . TYR A 1 146 ? -17.407 9.563 -21.555 1.00 49.84 146 TYR A N 1
ATOM 1072 C CA . TYR A 1 146 ? -18.525 10.216 -20.895 1.00 49.84 146 TYR A CA 1
ATOM 1073 C C . TYR A 1 146 ? -19.748 10.109 -21.813 1.00 49.84 146 TYR A C 1
ATOM 1075 O O . TYR A 1 146 ? -19.905 10.953 -22.685 1.00 49.84 146 TYR A O 1
ATOM 1083 N N . ASP A 1 147 ? -20.555 9.053 -21.698 1.00 46.28 147 ASP A N 1
ATOM 1084 C CA . ASP A 1 147 ? -22.018 9.197 -21.659 1.00 46.28 147 ASP A CA 1
ATOM 1085 C C . ASP A 1 147 ? -22.715 7.859 -21.361 1.00 46.28 147 ASP A C 1
ATOM 1087 O O . ASP A 1 147 ? -22.548 6.884 -22.088 1.00 46.28 147 ASP A O 1
ATOM 1091 N N . SER A 1 148 ? -23.506 7.885 -20.290 1.00 50.09 148 SER A N 1
ATOM 1092 C CA . SER A 1 148 ? -24.812 7.239 -20.124 1.00 50.09 148 SER A CA 1
ATOM 1093 C C . SER A 1 148 ? -24.991 5.736 -20.407 1.00 50.09 148 SER A C 1
ATOM 1095 O O . SER A 1 148 ? -25.125 5.288 -21.542 1.00 50.09 148 SER A O 1
ATOM 1097 N N . ASP A 1 149 ? -25.143 5.003 -19.298 1.00 45.69 149 ASP A N 1
ATOM 1098 C CA . ASP A 1 149 ? -26.266 4.104 -18.994 1.00 45.69 149 ASP A CA 1
ATOM 1099 C C . ASP A 1 149 ? -26.753 3.134 -20.084 1.00 45.69 149 ASP A C 1
ATOM 1101 O O . ASP A 1 149 ? -27.535 3.495 -20.960 1.00 45.69 149 ASP A O 1
ATOM 1105 N N . SER A 1 150 ? -26.419 1.845 -19.950 1.00 54.53 150 SER A N 1
ATOM 1106 C CA . SER A 1 150 ? -27.415 0.750 -19.931 1.00 54.53 150 SER A CA 1
ATOM 1107 C C . SER A 1 150 ? -26.767 -0.640 -19.860 1.00 54.53 150 SER A C 1
ATOM 1109 O O . SER A 1 150 ? -25.672 -0.869 -20.368 1.00 54.53 150 SER A O 1
ATOM 1111 N N . ASP A 1 151 ? -27.480 -1.536 -19.171 1.00 49.09 151 ASP A N 1
ATOM 1112 C CA . ASP A 1 151 ? -27.284 -2.980 -19.002 1.00 49.09 151 ASP A CA 1
ATOM 1113 C C . ASP A 1 151 ? -26.641 -3.701 -20.194 1.00 49.09 151 ASP A C 1
ATOM 1115 O O . ASP A 1 151 ? -27.041 -3.457 -21.321 1.00 49.09 151 ASP A O 1
ATOM 1119 N N . TYR A 1 152 ? -25.697 -4.618 -19.939 1.00 52.06 152 TYR A N 1
ATOM 1120 C CA . TYR A 1 152 ? -25.741 -6.040 -20.336 1.00 52.06 152 TYR A CA 1
ATOM 1121 C C . TYR A 1 152 ? -24.447 -6.747 -19.890 1.00 52.06 152 TYR A C 1
ATOM 1123 O O . TYR A 1 152 ? -23.357 -6.518 -20.410 1.00 52.06 152 TYR A O 1
ATOM 1131 N N . ASP A 1 153 ? -24.610 -7.621 -18.899 1.00 44.03 153 ASP A N 1
ATOM 1132 C CA . ASP A 1 153 ? -24.059 -8.978 -18.832 1.00 44.03 153 ASP A CA 1
ATOM 1133 C C . ASP A 1 153 ? -22.941 -9.319 -19.847 1.00 44.03 153 ASP A C 1
ATOM 1135 O O . ASP A 1 153 ? -23.185 -9.668 -21.003 1.00 44.03 153 ASP A O 1
ATOM 1139 N N . THR A 1 154 ? -21.684 -9.233 -19.410 1.00 57.62 154 THR A N 1
ATOM 1140 C CA . THR A 1 154 ? -20.554 -9.899 -20.071 1.00 57.62 154 THR A CA 1
ATOM 1141 C C . THR A 1 154 ? -19.752 -10.614 -18.993 1.00 57.62 154 THR A C 1
ATOM 1143 O O . THR A 1 154 ? -19.143 -9.975 -18.136 1.00 57.62 154 THR A O 1
ATOM 1146 N N . GLY A 1 155 ? -19.814 -11.948 -19.020 1.00 48.81 155 GLY A N 1
ATOM 1147 C CA . GLY A 1 155 ? -19.171 -12.850 -18.064 1.00 48.81 155 GLY A CA 1
ATOM 1148 C C . GLY A 1 155 ? -17.655 -12.644 -17.904 1.00 48.81 155 GLY A C 1
ATOM 1149 O O . GLY A 1 155 ? -17.029 -11.905 -18.669 1.00 48.81 155 GLY A O 1
ATOM 1150 N N . PRO A 1 156 ? -17.047 -13.291 -16.892 1.00 57.91 156 PRO A N 1
ATOM 1151 C CA . PRO A 1 156 ? -15.680 -13.008 -16.475 1.00 57.91 156 PRO A CA 1
ATOM 1152 C C . PRO A 1 156 ? -14.684 -13.241 -17.622 1.00 57.91 156 PRO A C 1
ATOM 1154 O O . PRO A 1 156 ? -14.828 -14.211 -18.373 1.00 57.91 156 PRO A O 1
ATOM 1157 N N . PRO A 1 157 ? -13.660 -12.382 -17.765 1.00 58.88 157 PRO A N 1
ATOM 1158 C CA . PRO A 1 157 ? -12.632 -12.572 -18.771 1.00 58.88 157 PRO A CA 1
ATOM 1159 C C . PRO A 1 157 ? -11.880 -13.867 -18.461 1.00 58.88 157 PRO A C 1
ATOM 1161 O O . PRO A 1 157 ? -11.294 -14.022 -17.392 1.00 58.88 157 PRO A O 1
ATOM 1164 N N . VAL A 1 158 ? -11.926 -14.806 -19.404 1.00 58.53 158 VAL A N 1
ATOM 1165 C CA . VAL A 1 158 ? -11.118 -16.024 -19.389 1.00 58.53 158 VAL A CA 1
ATOM 1166 C C . VAL A 1 158 ? -9.649 -15.603 -19.396 1.00 58.53 158 VAL A C 1
ATOM 1168 O O . VAL A 1 158 ? -9.187 -14.979 -20.352 1.00 58.53 158 VAL A O 1
ATOM 1171 N N . GLU A 1 159 ? -8.928 -15.910 -18.317 1.00 56.97 159 GLU A N 1
ATOM 1172 C CA . GLU A 1 159 ? -7.483 -15.705 -18.243 1.00 56.97 159 GLU A CA 1
ATOM 1173 C C . GLU A 1 159 ? -6.790 -16.483 -19.376 1.00 56.97 159 GLU A C 1
ATOM 1175 O O . GLU A 1 159 ? -7.093 -17.665 -19.587 1.00 56.97 159 GLU A O 1
ATOM 1180 N N . PRO A 1 160 ? -5.864 -15.861 -20.128 1.00 54.53 160 PRO A N 1
ATOM 1181 C CA . PRO A 1 160 ? -5.075 -16.578 -21.111 1.00 54.53 160 PRO A CA 1
ATOM 1182 C C . PRO A 1 160 ? -4.193 -17.596 -20.387 1.00 54.53 160 PRO A C 1
ATOM 1184 O O . PRO A 1 160 ? -3.248 -17.260 -19.676 1.00 54.53 160 PRO A O 1
ATOM 1187 N N . LYS A 1 161 ? -4.536 -18.866 -20.592 1.00 45.16 161 LYS A N 1
ATOM 1188 C CA . LYS A 1 161 ? -3.771 -20.046 -20.204 1.00 45.16 161 LYS A CA 1
ATOM 1189 C C . LYS A 1 161 ? -2.434 -20.002 -20.956 1.00 45.16 161 LYS A C 1
ATOM 1191 O O . LYS A 1 161 ? -2.354 -20.452 -22.094 1.00 45.16 161 LYS A O 1
ATOM 1196 N N . LEU A 1 162 ? -1.409 -19.393 -20.360 1.00 53.00 162 LEU A N 1
ATOM 1197 C CA . LEU A 1 162 ? -0.054 -19.440 -20.900 1.00 53.00 162 LEU A CA 1
ATOM 1198 C C . LEU A 1 162 ? 0.459 -20.872 -20.765 1.00 53.00 162 LEU A C 1
ATOM 1200 O O . LEU A 1 162 ? 0.658 -21.391 -19.665 1.00 53.00 162 LEU A O 1
ATOM 1204 N N . GLU A 1 163 ? 0.592 -21.525 -21.916 1.00 50.44 163 GLU A N 1
ATOM 1205 C CA . GLU A 1 163 ? 1.213 -22.830 -22.037 1.00 50.44 163 GLU A CA 1
ATOM 1206 C C . GLU A 1 163 ? 2.653 -22.782 -21.529 1.00 50.44 163 GLU A C 1
ATOM 1208 O O . GLU A 1 163 ? 3.440 -21.880 -21.813 1.00 50.44 163 GLU A O 1
ATOM 1213 N N . ARG A 1 164 ? 2.959 -23.807 -20.742 1.00 41.44 164 ARG A N 1
ATOM 1214 C CA . ARG A 1 164 ? 4.229 -24.086 -20.093 1.00 41.44 164 ARG A CA 1
ATOM 1215 C C . ARG A 1 164 ? 5.296 -24.372 -21.154 1.00 41.44 164 ARG A C 1
ATOM 1217 O O . ARG A 1 164 ? 5.463 -25.513 -21.573 1.00 41.44 164 ARG A O 1
ATOM 1224 N N . GLY A 1 165 ? 5.999 -23.328 -21.580 1.00 43.25 165 GLY A N 1
ATOM 1225 C CA . GLY A 1 165 ? 7.237 -23.428 -22.345 1.00 43.25 165 GLY A CA 1
ATOM 1226 C C . GLY A 1 165 ? 8.387 -23.843 -21.431 1.00 43.25 165 GLY A C 1
ATOM 1227 O O . GLY A 1 165 ? 8.764 -23.122 -20.514 1.00 43.25 165 GLY A O 1
ATOM 1228 N N . THR A 1 166 ? 8.899 -25.045 -21.660 1.00 40.59 166 THR A N 1
ATOM 1229 C CA . THR A 1 166 ? 10.092 -25.610 -21.031 1.00 40.59 166 THR A CA 1
ATOM 1230 C C . THR A 1 166 ? 11.338 -24.996 -21.671 1.00 40.59 166 THR A C 1
ATOM 1232 O O . THR A 1 166 ? 11.524 -25.162 -22.873 1.00 40.59 166 THR A O 1
ATOM 1235 N N . GLY A 1 167 ? 12.216 -24.374 -20.883 1.00 43.31 167 GLY A N 1
ATOM 1236 C CA . GLY A 1 167 ? 13.608 -24.131 -21.276 1.00 43.31 167 GLY A CA 1
ATOM 1237 C C . GLY A 1 167 ? 14.066 -22.678 -21.184 1.00 43.31 167 GLY A C 1
ATOM 1238 O O . GLY A 1 167 ? 13.319 -21.765 -21.509 1.00 43.31 167 GLY A O 1
ATOM 1239 N N . GLU A 1 168 ? 15.336 -22.541 -20.801 1.00 48.09 168 GLU A N 1
ATOM 1240 C CA . GLU A 1 168 ? 16.155 -21.326 -20.704 1.00 48.09 168 GLU A CA 1
ATOM 1241 C C . GLU A 1 168 ? 15.988 -20.526 -19.396 1.00 48.09 168 GLU A C 1
ATOM 1243 O O . GLU A 1 168 ? 14.940 -19.975 -19.073 1.00 48.09 168 GLU A O 1
ATOM 1248 N N . ALA A 1 169 ? 17.068 -20.539 -18.611 1.00 51.50 169 ALA A N 1
ATOM 1249 C CA . ALA A 1 169 ? 17.187 -19.988 -17.270 1.00 51.50 169 ALA A CA 1
ATOM 1250 C C . ALA A 1 169 ? 16.858 -18.488 -17.218 1.00 51.50 169 ALA A C 1
ATOM 1252 O O . ALA A 1 169 ? 17.413 -17.693 -17.978 1.00 51.50 169 ALA A O 1
ATOM 1253 N N . GLU A 1 170 ? 15.983 -18.117 -16.279 1.00 54.00 170 GLU A N 1
ATOM 1254 C CA . GLU A 1 170 ? 15.750 -16.727 -15.900 1.00 54.00 170 GLU A CA 1
ATOM 1255 C C . GLU A 1 170 ? 17.077 -16.074 -15.480 1.00 54.00 170 GLU A C 1
ATOM 1257 O O . GLU A 1 170 ? 17.828 -16.674 -14.703 1.00 54.00 170 GLU A O 1
ATOM 1262 N N . PRO A 1 171 ? 17.374 -14.845 -15.936 1.00 57.19 171 PRO A N 1
ATOM 1263 C CA . PRO A 1 171 ? 18.381 -14.042 -15.267 1.00 57.19 171 PRO A CA 1
ATOM 1264 C C . PRO A 1 171 ? 17.889 -13.815 -13.836 1.00 57.19 171 PRO A C 1
ATOM 1266 O O . PRO A 1 171 ? 16.776 -13.323 -13.658 1.00 57.19 171 PRO A O 1
ATOM 1269 N N . GLU A 1 172 ? 18.686 -14.191 -12.828 1.00 53.72 172 GLU A N 1
ATOM 1270 C CA . GLU A 1 172 ? 18.398 -13.860 -11.431 1.00 53.72 172 GLU A CA 1
ATOM 1271 C C . GLU A 1 172 ? 18.013 -12.381 -11.361 1.00 53.72 172 GLU A C 1
ATOM 1273 O O . GLU A 1 172 ? 18.830 -11.499 -11.643 1.00 53.72 172 GLU A O 1
ATOM 1278 N N . ALA A 1 173 ? 16.740 -12.113 -11.064 1.00 59.78 173 ALA A N 1
ATOM 1279 C CA . ALA A 1 173 ? 16.259 -10.768 -10.848 1.00 59.78 173 ALA A CA 1
ATOM 1280 C C . ALA A 1 173 ? 17.071 -10.206 -9.682 1.00 59.78 173 ALA A C 1
ATOM 1282 O O . ALA A 1 173 ? 16.883 -10.608 -8.533 1.00 59.78 173 ALA A O 1
ATOM 1283 N N . VAL A 1 174 ? 18.020 -9.321 -9.988 1.00 59.00 174 VAL A N 1
ATOM 1284 C CA . VAL A 1 174 ? 18.733 -8.529 -8.990 1.00 59.00 174 VAL A CA 1
ATOM 1285 C C . VAL A 1 174 ? 17.680 -7.621 -8.371 1.00 59.00 174 VAL A C 1
ATOM 1287 O O . VAL A 1 174 ? 17.424 -6.525 -8.861 1.00 59.00 174 VAL A O 1
ATOM 1290 N N . VAL A 1 175 ? 16.989 -8.132 -7.353 1.00 63.59 175 VAL A N 1
ATOM 1291 C CA . VAL A 1 175 ? 16.046 -7.344 -6.573 1.00 63.59 175 VAL A CA 1
ATOM 1292 C C . VAL A 1 175 ? 16.884 -6.305 -5.850 1.00 63.59 175 VAL A C 1
ATOM 1294 O O . VAL A 1 175 ? 17.783 -6.649 -5.077 1.00 63.59 175 VAL A O 1
ATOM 1297 N N . ASP A 1 176 ? 16.624 -5.038 -6.148 1.00 80.06 176 ASP A N 1
ATOM 1298 C CA . ASP A 1 176 ? 17.317 -3.933 -5.512 1.00 80.06 176 ASP A CA 1
ATOM 1299 C C . ASP A 1 176 ? 17.108 -4.029 -3.993 1.00 80.06 176 ASP A C 1
ATOM 1301 O O . ASP A 1 176 ? 15.980 -4.072 -3.492 1.00 80.06 176 ASP A O 1
ATOM 1305 N N . VAL A 1 177 ? 18.210 -4.095 -3.241 1.00 82.38 177 VAL A N 1
ATOM 1306 C CA . VAL A 1 177 ? 18.198 -4.173 -1.773 1.00 82.38 177 VAL A CA 1
ATOM 1307 C C . VAL A 1 177 ? 17.422 -2.993 -1.179 1.00 82.38 177 VAL A C 1
ATOM 1309 O O . VAL A 1 177 ? 16.799 -3.119 -0.121 1.00 82.38 177 VAL A O 1
ATOM 1312 N N . GLU A 1 178 ? 17.436 -1.845 -1.858 1.00 84.19 178 GLU A N 1
ATOM 1313 C CA . GLU A 1 178 ? 16.671 -0.668 -1.470 1.00 84.19 178 GLU A CA 1
ATOM 1314 C C . GLU A 1 178 ? 15.161 -0.854 -1.659 1.00 84.19 178 GLU A C 1
ATOM 1316 O O . GLU A 1 178 ? 14.395 -0.497 -0.761 1.00 84.19 178 GLU A O 1
ATOM 1321 N N . GLU A 1 179 ? 14.724 -1.490 -2.747 1.00 85.00 179 GLU A N 1
ATOM 1322 C CA . GLU A 1 179 ? 13.310 -1.795 -2.987 1.00 85.00 179 GLU A CA 1
ATOM 1323 C C . GLU A 1 179 ? 12.771 -2.774 -1.938 1.00 85.00 179 GLU A C 1
ATOM 1325 O O . GLU A 1 179 ? 11.710 -2.539 -1.355 1.00 85.00 179 GLU A O 1
ATOM 1330 N N . VAL A 1 180 ? 13.531 -3.827 -1.612 1.00 87.38 180 VAL A N 1
ATOM 1331 C CA . VAL A 1 180 ? 13.153 -4.780 -0.551 1.00 87.38 180 VAL A CA 1
ATOM 1332 C C . VAL A 1 180 ? 12.993 -4.064 0.790 1.00 87.38 180 VAL A C 1
ATOM 1334 O O . VAL A 1 180 ? 12.006 -4.275 1.499 1.00 87.38 180 VAL A O 1
ATOM 1337 N N . ARG A 1 181 ? 13.936 -3.177 1.132 1.00 89.38 181 ARG A N 1
ATOM 1338 C CA . ARG A 1 181 ? 13.882 -2.372 2.361 1.00 89.38 181 ARG A CA 1
ATOM 1339 C C . ARG A 1 181 ? 12.676 -1.427 2.373 1.00 89.38 181 ARG A C 1
ATOM 1341 O O . ARG A 1 181 ? 12.034 -1.272 3.417 1.00 89.38 181 ARG A O 1
ATOM 1348 N N . ALA A 1 182 ? 12.351 -0.806 1.241 1.00 88.50 182 ALA A N 1
ATOM 1349 C CA . ALA A 1 182 ? 11.184 0.061 1.110 1.00 88.50 182 ALA A CA 1
ATOM 1350 C C . ALA A 1 182 ? 9.880 -0.731 1.297 1.00 88.50 182 ALA A C 1
ATOM 1352 O O . ALA A 1 182 ? 9.017 -0.329 2.081 1.00 88.50 182 ALA A O 1
ATOM 1353 N N . MET A 1 183 ? 9.764 -1.900 0.665 1.00 90.19 183 MET A N 1
ATOM 1354 C CA . MET A 1 183 ? 8.593 -2.771 0.786 1.00 90.19 183 MET A CA 1
ATOM 1355 C C . MET A 1 183 ? 8.392 -3.298 2.213 1.00 90.19 183 MET A C 1
ATOM 1357 O O . MET A 1 183 ? 7.266 -3.275 2.717 1.00 90.19 183 MET A O 1
ATOM 1361 N N . ASP A 1 184 ? 9.465 -3.699 2.900 1.00 92.75 184 ASP A N 1
ATOM 1362 C CA . ASP A 1 184 ? 9.419 -4.093 4.315 1.00 92.75 184 ASP A CA 1
ATOM 1363 C C . ASP A 1 184 ? 8.961 -2.935 5.219 1.00 92.75 184 ASP A C 1
ATOM 1365 O O . ASP A 1 184 ? 8.131 -3.109 6.115 1.00 92.75 184 ASP A O 1
ATOM 1369 N N . THR A 1 185 ? 9.435 -1.717 4.940 1.00 92.31 185 THR A N 1
ATOM 1370 C CA . THR A 1 185 ? 9.020 -0.512 5.672 1.00 92.31 185 THR A CA 1
ATOM 1371 C C . THR A 1 185 ? 7.523 -0.247 5.509 1.00 92.31 185 THR A C 1
ATOM 1373 O O . THR A 1 185 ? 6.822 -0.061 6.506 1.00 92.31 185 THR A O 1
ATOM 1376 N N . LEU A 1 186 ? 7.002 -0.311 4.281 1.00 92.50 186 LEU A N 1
ATOM 1377 C CA . LEU A 1 186 ? 5.572 -0.132 4.012 1.00 92.50 186 LEU A CA 1
ATOM 1378 C C . LEU A 1 186 ? 4.709 -1.207 4.665 1.00 92.50 186 LEU A C 1
ATOM 1380 O O . LEU A 1 186 ? 3.633 -0.902 5.188 1.00 92.50 186 LEU A O 1
ATOM 1384 N N . GLN A 1 187 ? 5.172 -2.456 4.663 1.00 94.25 187 GLN A N 1
ATOM 1385 C CA . GLN A 1 187 ? 4.471 -3.548 5.324 1.00 94.25 187 GLN A CA 1
ATOM 1386 C C . GLN A 1 187 ? 4.410 -3.320 6.841 1.00 94.25 187 GLN A C 1
ATOM 1388 O O . GLN A 1 187 ? 3.328 -3.406 7.427 1.00 94.25 187 GLN A O 1
ATOM 1393 N N . ARG A 1 188 ? 5.526 -2.928 7.467 1.00 95.69 188 ARG A N 1
ATOM 1394 C CA . ARG A 1 188 ? 5.580 -2.585 8.896 1.00 95.69 188 ARG A CA 1
ATOM 1395 C C . ARG A 1 188 ? 4.646 -1.424 9.242 1.00 95.69 188 ARG A C 1
ATOM 1397 O O . ARG A 1 188 ? 3.901 -1.506 10.218 1.00 95.69 188 ARG A O 1
ATOM 1404 N N . GLU A 1 189 ? 4.637 -0.359 8.439 1.00 94.88 189 GLU A N 1
ATOM 1405 C CA . GLU A 1 189 ? 3.708 0.766 8.613 1.00 94.88 189 GLU A CA 1
ATOM 1406 C C . GLU A 1 189 ? 2.245 0.327 8.498 1.00 94.88 189 GLU A C 1
ATOM 1408 O O . GLU A 1 189 ? 1.403 0.740 9.298 1.00 94.88 189 GLU A O 1
ATOM 1413 N N . ARG A 1 190 ? 1.932 -0.521 7.513 1.00 94.56 190 ARG A N 1
ATOM 1414 C CA . ARG A 1 190 ? 0.583 -1.045 7.278 1.00 94.56 190 ARG A CA 1
ATOM 1415 C C . ARG A 1 190 ? 0.095 -1.886 8.455 1.00 94.56 190 ARG A C 1
ATOM 1417 O O . ARG A 1 190 ? -1.061 -1.754 8.858 1.00 94.56 190 ARG A O 1
ATOM 1424 N N . GLU A 1 191 ? 0.951 -2.737 9.007 1.00 95.19 191 GLU A N 1
ATOM 1425 C CA . GLU A 1 191 ? 0.643 -3.567 10.174 1.00 95.19 191 GLU A CA 1
ATOM 1426 C C . GLU A 1 191 ? 0.475 -2.730 11.443 1.00 95.19 191 GLU A C 1
ATOM 1428 O O . GLU A 1 191 ? -0.510 -2.902 12.166 1.00 95.19 191 GLU A O 1
ATOM 1433 N N . ALA A 1 192 ? 1.376 -1.773 11.684 1.00 95.62 192 ALA A N 1
ATOM 1434 C CA . ALA A 1 192 ? 1.272 -0.841 12.804 1.00 95.62 192 ALA A CA 1
ATOM 1435 C C . ALA A 1 192 ? -0.032 -0.029 12.736 1.00 95.62 192 ALA A C 1
ATOM 1437 O O . ALA A 1 192 ? -0.753 0.094 13.731 1.00 95.62 192 ALA A O 1
ATOM 1438 N N . TYR A 1 193 ? -0.385 0.458 11.544 1.00 94.50 193 TYR A N 1
ATOM 1439 C CA . TYR A 1 193 ? -1.648 1.147 11.300 1.00 94.50 193 TYR A CA 1
ATOM 1440 C C . TYR A 1 193 ? -2.855 0.235 11.550 1.00 94.50 193 TYR A C 1
ATOM 1442 O O . TYR A 1 193 ? -3.793 0.620 12.251 1.00 94.50 193 TYR A O 1
ATOM 1450 N N . ALA A 1 194 ? -2.830 -0.998 11.035 1.00 93.06 194 ALA A N 1
ATOM 1451 C CA . ALA A 1 194 ? -3.894 -1.976 11.249 1.00 93.06 194 ALA A CA 1
ATOM 1452 C C . ALA A 1 194 ? -4.104 -2.274 12.744 1.00 93.06 194 ALA A C 1
ATOM 1454 O O . ALA A 1 194 ? -5.244 -2.303 13.217 1.00 93.06 194 ALA A O 1
ATOM 1455 N N . ALA A 1 195 ? -3.016 -2.434 13.503 1.00 93.62 195 ALA A N 1
ATOM 1456 C CA . ALA A 1 195 ? -3.055 -2.653 14.944 1.00 93.62 195 ALA A CA 1
ATOM 1457 C C . ALA A 1 195 ? -3.644 -1.445 15.692 1.00 93.62 195 ALA A C 1
ATOM 1459 O O . ALA A 1 195 ? -4.544 -1.617 16.519 1.00 93.62 195 ALA A O 1
ATOM 1460 N N . ALA A 1 196 ? -3.211 -0.223 15.358 1.00 92.56 196 ALA A N 1
ATOM 1461 C CA . ALA A 1 196 ? -3.743 1.009 15.941 1.00 92.56 196 ALA A CA 1
ATOM 1462 C C . ALA A 1 196 ? -5.247 1.168 15.664 1.00 92.56 196 ALA A C 1
ATOM 1464 O O . ALA A 1 196 ? -6.038 1.438 16.571 1.00 92.56 196 ALA A O 1
ATOM 1465 N N . ARG A 1 197 ? -5.674 0.903 14.427 1.00 89.00 197 ARG A N 1
ATOM 1466 C CA . ARG A 1 197 ? -7.086 0.943 14.027 1.00 89.00 197 ARG A CA 1
ATOM 1467 C C . ARG A 1 197 ? -7.921 -0.138 14.707 1.00 89.00 197 ARG A C 1
ATOM 1469 O O . ARG A 1 197 ? -9.075 0.107 15.061 1.00 89.00 197 ARG A O 1
ATOM 1476 N N . ALA A 1 198 ? -7.378 -1.338 14.897 1.00 88.69 198 ALA A N 1
ATOM 1477 C CA . ALA A 1 198 ? -8.049 -2.394 15.650 1.00 88.69 198 ALA A CA 1
ATOM 1478 C C . ALA A 1 198 ? -8.205 -2.009 17.131 1.00 88.69 198 ALA A C 1
ATOM 1480 O O . ALA A 1 198 ? -9.271 -2.216 17.715 1.00 88.69 198 ALA A O 1
ATOM 1481 N N . TRP A 1 199 ? -7.172 -1.407 17.726 1.00 89.75 199 TRP A N 1
ATOM 1482 C CA . TRP A 1 199 ? -7.199 -0.910 19.100 1.00 89.75 199 TRP A CA 1
ATOM 1483 C C . TRP A 1 199 ? -8.241 0.198 19.291 1.00 89.75 199 TRP A C 1
ATOM 1485 O O . TRP A 1 199 ? -9.038 0.126 20.229 1.00 89.75 199 TRP A O 1
ATOM 1495 N N . GLU A 1 200 ? -8.300 1.165 18.373 1.00 87.88 200 GLU A N 1
ATOM 1496 C CA . GLU A 1 200 ? -9.274 2.261 18.393 1.00 87.88 200 GLU A CA 1
ATOM 1497 C C . GLU A 1 200 ? -10.713 1.740 18.298 1.00 87.88 200 GLU A C 1
ATOM 1499 O O . GLU A 1 200 ? -11.567 2.124 19.099 1.00 87.88 200 GLU A O 1
ATOM 1504 N N . ARG A 1 201 ? -10.981 0.799 17.381 1.00 85.06 201 ARG A N 1
ATOM 1505 C CA . ARG A 1 201 ? -12.304 0.164 17.255 1.00 85.06 201 ARG A CA 1
ATOM 1506 C C . ARG A 1 201 ? -12.710 -0.577 18.525 1.00 85.06 201 ARG A C 1
ATOM 1508 O O . ARG A 1 201 ? -13.860 -0.474 18.948 1.00 85.06 201 ARG A O 1
ATOM 1515 N N . ARG A 1 202 ? -11.782 -1.302 19.160 1.00 85.56 202 ARG A N 1
ATOM 1516 C CA . ARG A 1 202 ? -12.044 -1.962 20.451 1.00 85.56 202 ARG A CA 1
ATOM 1517 C C . ARG A 1 202 ? -12.381 -0.939 21.533 1.00 85.56 202 ARG A C 1
ATOM 1519 O O . ARG A 1 202 ? -13.352 -1.140 22.256 1.00 85.56 202 ARG A O 1
ATOM 1526 N N . HIS A 1 203 ? -11.634 0.161 21.611 1.00 88.38 203 HIS A N 1
ATOM 1527 C CA . HIS A 1 203 ? -11.900 1.227 22.577 1.00 88.38 203 HIS A CA 1
ATOM 1528 C C . HIS A 1 203 ? -13.257 1.891 22.345 1.00 88.38 203 HIS A C 1
ATOM 1530 O O . HIS A 1 203 ? -13.999 2.090 23.302 1.00 88.38 203 HIS A O 1
ATOM 1536 N N . GLU A 1 204 ? -13.623 2.171 21.094 1.00 85.94 204 GLU A N 1
ATOM 1537 C CA . GLU A 1 204 ? -14.938 2.720 20.751 1.00 85.94 204 GLU A CA 1
ATOM 1538 C C . GLU A 1 204 ? -16.072 1.757 21.124 1.00 85.94 204 GLU A C 1
ATOM 1540 O O . GLU A 1 204 ? -17.040 2.160 21.767 1.00 85.94 204 GLU A O 1
ATOM 1545 N N . LYS A 1 205 ? -15.928 0.459 20.821 1.00 84.50 205 LYS A N 1
ATOM 1546 C CA . LYS A 1 205 ? -16.895 -0.563 21.248 1.00 84.50 205 LYS A CA 1
ATOM 1547 C C . LYS A 1 205 ? -17.048 -0.581 22.767 1.00 84.50 205 LYS A C 1
ATOM 1549 O O . LYS A 1 205 ? -18.171 -0.546 23.263 1.00 84.50 205 LYS A O 1
ATOM 1554 N N . VAL A 1 206 ? -15.943 -0.597 23.512 1.00 86.81 206 VAL A N 1
ATOM 1555 C CA . VAL A 1 206 ? -15.969 -0.573 24.984 1.00 86.81 206 VAL A CA 1
ATOM 1556 C C . VAL A 1 206 ? -16.670 0.687 25.502 1.00 86.81 206 VAL A C 1
ATOM 1558 O O . VAL A 1 206 ? -17.529 0.573 26.375 1.00 86.81 206 VAL A O 1
ATOM 1561 N N . ARG A 1 207 ? -16.387 1.867 24.931 1.00 89.69 207 ARG A N 1
ATOM 1562 C CA . ARG A 1 207 ? -17.110 3.109 25.255 1.00 89.69 207 ARG A CA 1
ATOM 1563 C C . ARG A 1 207 ? -18.614 2.965 25.015 1.00 89.69 207 ARG A C 1
ATOM 1565 O O . ARG A 1 207 ? -19.394 3.284 25.908 1.00 89.69 207 ARG A O 1
ATOM 1572 N N . ALA A 1 208 ? -19.028 2.433 23.866 1.00 88.56 208 ALA A N 1
ATOM 1573 C CA . ALA A 1 208 ? -20.439 2.237 23.537 1.00 88.56 208 ALA A CA 1
ATOM 1574 C C . ALA A 1 208 ? -21.154 1.275 24.508 1.00 88.56 208 ALA A C 1
ATOM 1576 O O . ALA A 1 208 ? -22.272 1.560 24.942 1.00 88.56 208 ALA A O 1
ATOM 1577 N N . TYR A 1 209 ? -20.512 0.169 24.898 1.00 88.00 209 TYR A N 1
ATOM 1578 C CA . TYR A 1 209 ? -21.038 -0.753 25.915 1.00 88.00 209 TYR A CA 1
ATOM 1579 C C . TYR A 1 209 ? -21.189 -0.071 27.278 1.00 88.00 209 TYR A C 1
ATOM 1581 O O . TYR A 1 209 ? -22.249 -0.175 27.899 1.00 88.00 209 TYR A O 1
ATOM 1589 N N . ASN A 1 210 ? -20.174 0.687 27.703 1.00 89.94 210 ASN A N 1
ATOM 1590 C CA . ASN A 1 210 ? -20.201 1.424 28.965 1.00 89.94 210 ASN A CA 1
ATOM 1591 C C . ASN A 1 210 ? -21.346 2.449 28.998 1.00 89.94 210 ASN A C 1
ATOM 1593 O O . ASN A 1 210 ? -22.075 2.515 29.986 1.00 89.94 210 ASN A O 1
ATOM 1597 N N . MET A 1 211 ? -21.571 3.181 27.901 1.00 92.50 211 MET A N 1
ATOM 1598 C CA . MET A 1 211 ? -22.697 4.118 27.773 1.00 92.50 211 MET A CA 1
ATOM 1599 C C . MET A 1 211 ? -24.059 3.414 27.855 1.00 92.50 211 MET A C 1
ATOM 1601 O O . MET A 1 211 ? -25.006 3.957 28.418 1.00 92.50 211 MET A O 1
ATOM 1605 N N . ARG A 1 212 ? -24.156 2.177 27.349 1.00 92.12 212 ARG A N 1
ATOM 1606 C CA . ARG A 1 212 ? -25.359 1.329 27.445 1.00 92.12 212 ARG A CA 1
ATOM 1607 C C . ARG A 1 212 ? -25.484 0.592 28.784 1.00 92.12 212 ARG A C 1
ATOM 1609 O O . ARG A 1 212 ? -26.419 -0.187 28.942 1.00 92.12 212 ARG A O 1
ATOM 1616 N N . ARG A 1 213 ? -24.555 0.802 29.730 1.00 87.12 213 ARG A N 1
ATOM 1617 C CA . ARG A 1 213 ? -24.442 0.053 31.000 1.00 87.12 213 ARG A CA 1
ATOM 1618 C C . ARG A 1 213 ? -24.391 -1.465 30.801 1.00 87.12 213 ARG A C 1
ATOM 1620 O O . ARG A 1 213 ? -24.847 -2.236 31.641 1.00 87.12 213 ARG A O 1
ATOM 1627 N N . GLN A 1 214 ? -23.834 -1.893 29.676 1.00 85.31 214 GLN A N 1
ATOM 1628 C CA . GLN A 1 214 ? -23.673 -3.296 29.329 1.00 85.31 214 GLN A CA 1
ATOM 1629 C C . GLN A 1 214 ? -22.209 -3.703 29.477 1.00 85.31 214 GLN A C 1
ATOM 1631 O O . GLN A 1 214 ? -21.296 -2.893 29.328 1.00 85.31 214 GLN A O 1
ATOM 1636 N N . ARG A 1 215 ? -21.974 -4.986 29.754 1.00 82.44 215 ARG A N 1
ATOM 1637 C CA . ARG A 1 215 ? -20.623 -5.541 29.817 1.00 82.44 215 ARG A CA 1
ATOM 1638 C C . ARG A 1 215 ? -20.129 -5.840 28.395 1.00 82.44 215 ARG A C 1
ATOM 1640 O O . ARG A 1 215 ? -20.821 -6.567 27.683 1.00 82.44 215 ARG A O 1
ATOM 1647 N N . PRO A 1 216 ? -18.939 -5.359 27.990 1.00 75.62 216 PRO A N 1
ATOM 1648 C CA . PRO A 1 216 ? -18.350 -5.754 26.718 1.00 75.62 216 PRO A CA 1
ATOM 1649 C C . PRO A 1 216 ? -18.169 -7.282 26.649 1.00 75.62 216 PRO A C 1
ATOM 1651 O O . PRO A 1 216 ? -17.759 -7.892 27.647 1.00 75.62 216 PRO A O 1
ATOM 1654 N N . PRO A 1 217 ? -18.446 -7.925 25.504 1.00 71.56 217 PRO A N 1
ATOM 1655 C CA . PRO A 1 217 ? -18.216 -9.354 25.337 1.00 71.56 217 PRO A CA 1
ATOM 1656 C C . PRO A 1 217 ? -16.723 -9.679 25.490 1.00 71.56 217 PRO A C 1
ATOM 1658 O O . PRO A 1 217 ? -15.866 -8.991 24.938 1.00 71.56 217 PRO A O 1
ATOM 1661 N N . LYS A 1 218 ? -16.404 -10.747 26.236 1.00 69.62 218 LYS A N 1
ATOM 1662 C CA . LYS A 1 218 ? -15.014 -11.178 26.506 1.00 69.62 218 LYS A CA 1
ATOM 1663 C C . LYS A 1 218 ? -14.272 -11.650 25.248 1.00 69.62 218 LYS A C 1
ATOM 1665 O O . LYS A 1 218 ? -13.051 -11.581 25.201 1.00 69.62 218 LYS A O 1
ATOM 1670 N N . HIS A 1 219 ? -15.014 -12.093 24.234 1.00 62.41 219 HIS A N 1
ATOM 1671 C CA . HIS A 1 219 ? -14.494 -12.572 22.957 1.00 62.41 219 HIS A CA 1
ATOM 1672 C C . HIS A 1 219 ? -15.274 -11.919 21.816 1.00 62.41 219 HIS A C 1
ATOM 1674 O O . HIS A 1 219 ? -16.123 -12.542 21.188 1.00 62.41 219 HIS A O 1
ATOM 1680 N N . ALA A 1 220 ? -15.025 -10.634 21.570 1.00 55.91 220 ALA A N 1
ATOM 1681 C CA . ALA A 1 220 ? -15.420 -10.042 20.300 1.00 55.91 220 ALA A CA 1
ATOM 1682 C C . ALA A 1 220 ? -14.465 -10.587 19.231 1.00 55.91 220 ALA A C 1
ATOM 1684 O O . ALA A 1 220 ? -13.299 -10.186 19.172 1.00 55.91 220 ALA A O 1
ATOM 1685 N N . THR A 1 221 ? -14.935 -11.536 18.425 1.00 56.00 221 THR A N 1
ATOM 1686 C CA . THR A 1 221 ? -14.256 -11.911 17.187 1.00 56.00 221 THR A CA 1
ATOM 1687 C C . THR A 1 221 ? -14.091 -10.652 16.340 1.00 56.00 221 THR A C 1
ATOM 1689 O O . THR A 1 221 ? -14.962 -9.780 16.314 1.00 56.00 221 THR A O 1
ATOM 1692 N N . ALA A 1 222 ? -12.940 -10.521 15.682 1.00 53.41 222 ALA A N 1
ATOM 1693 C CA . ALA A 1 222 ? -12.619 -9.411 14.788 1.00 53.41 222 ALA A CA 1
ATOM 1694 C C . ALA A 1 222 ? -13.427 -9.482 13.476 1.00 53.41 222 ALA A C 1
ATOM 1696 O O . ALA A 1 222 ? -12.882 -9.240 12.404 1.00 53.41 222 ALA A O 1
ATOM 1697 N N . ALA A 1 223 ? -14.705 -9.865 13.558 1.00 53.47 223 ALA A N 1
ATOM 1698 C CA . ALA A 1 223 ? -15.619 -9.819 12.438 1.00 53.47 223 ALA A CA 1
ATOM 1699 C C . ALA A 1 223 ? -15.697 -8.362 11.976 1.00 53.47 223 ALA A C 1
ATOM 1701 O O . ALA A 1 223 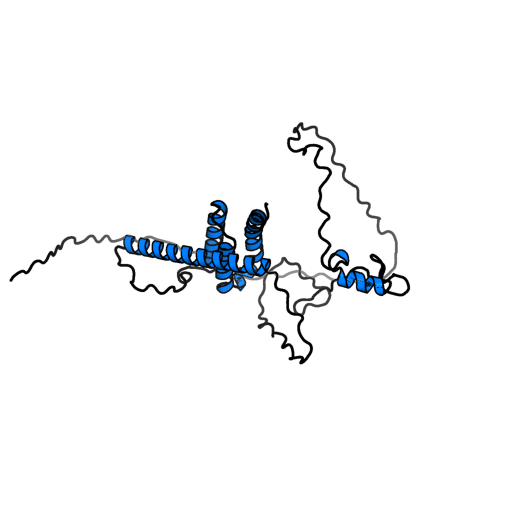? -15.942 -7.442 12.761 1.00 53.47 223 ALA A O 1
ATOM 1702 N N . ASP A 1 224 ? -15.340 -8.183 10.715 1.00 56.06 224 ASP A N 1
ATOM 1703 C CA . ASP A 1 224 ? -15.194 -6.921 10.020 1.00 56.06 224 ASP A CA 1
ATOM 1704 C C . ASP A 1 224 ? -16.440 -6.032 10.211 1.00 56.06 224 ASP A C 1
ATOM 1706 O O . ASP A 1 224 ? -17.486 -6.267 9.614 1.00 56.06 224 ASP A O 1
ATOM 1710 N N . ASP A 1 225 ? -16.307 -4.958 11.001 1.00 55.06 225 ASP A N 1
ATOM 1711 C CA . ASP A 1 225 ? -17.352 -3.969 11.357 1.00 55.06 225 ASP A CA 1
ATOM 1712 C C . ASP A 1 225 ? -17.896 -3.133 10.172 1.00 55.06 225 ASP A C 1
ATOM 1714 O O . ASP A 1 225 ? -18.395 -2.016 10.341 1.00 55.06 225 ASP A O 1
ATOM 1718 N N . TRP A 1 226 ? -17.787 -3.632 8.948 1.00 53.28 226 TRP A N 1
ATOM 1719 C CA . TRP A 1 226 ? -18.528 -3.097 7.810 1.00 53.28 226 TRP A CA 1
ATOM 1720 C C . TRP A 1 226 ? -19.974 -3.605 7.803 1.00 53.28 226 TRP A C 1
ATOM 1722 O O . TRP A 1 226 ? -20.825 -2.978 7.186 1.00 53.28 226 TRP A O 1
ATOM 1732 N N . GLU A 1 227 ? -20.266 -4.672 8.552 1.00 51.66 227 GLU A N 1
ATOM 1733 C CA . GLU A 1 227 ? -21.577 -5.333 8.639 1.00 51.66 227 GLU A CA 1
ATOM 1734 C C . GLU A 1 227 ? -22.681 -4.458 9.276 1.00 51.66 227 GLU A C 1
ATOM 1736 O O . GLU A 1 227 ? -23.865 -4.739 9.135 1.00 51.66 227 GLU A O 1
ATOM 1741 N N . GLY A 1 228 ? -22.308 -3.347 9.926 1.00 56.25 228 GLY A N 1
ATOM 1742 C CA . GLY A 1 228 ? -23.241 -2.334 10.441 1.00 56.25 228 GLY A CA 1
ATOM 1743 C C . GLY A 1 228 ? -23.412 -1.093 9.551 1.00 56.25 228 GLY A C 1
ATOM 1744 O O . GLY A 1 228 ? -24.077 -0.142 9.962 1.00 56.25 228 GLY A O 1
ATOM 1745 N N . MET A 1 229 ? -22.779 -1.039 8.373 1.00 58.94 229 MET A N 1
ATOM 1746 C CA . MET A 1 229 ? -22.877 0.106 7.457 1.00 58.94 229 MET A CA 1
ATOM 1747 C C . MET A 1 229 ? -24.111 -0.027 6.567 1.00 58.94 229 MET A C 1
ATOM 1749 O O . MET A 1 229 ? -24.179 -0.912 5.722 1.00 58.94 229 MET A O 1
ATOM 1753 N N . ALA A 1 230 ? -25.056 0.904 6.701 1.00 59.22 230 ALA A N 1
ATOM 1754 C CA . ALA A 1 230 ? -26.334 0.891 5.984 1.00 59.22 230 ALA A CA 1
ATOM 1755 C C . ALA A 1 230 ? -26.225 0.992 4.441 1.00 59.22 230 ALA A C 1
ATOM 1757 O O . ALA A 1 230 ? -27.230 0.842 3.753 1.00 59.22 230 ALA A O 1
ATOM 1758 N N . SER A 1 231 ? -25.040 1.262 3.869 1.00 75.44 231 SER A N 1
ATOM 1759 C CA . SER A 1 231 ? -24.812 1.246 2.413 1.00 75.44 231 SER A CA 1
ATOM 1760 C C . SER A 1 231 ? -23.319 1.225 2.044 1.00 75.44 231 SER A C 1
ATOM 1762 O O . SER A 1 231 ? -22.505 1.879 2.703 1.00 75.44 231 SER A O 1
ATOM 1764 N N . ARG A 1 232 ? -22.960 0.575 0.926 1.00 82.88 232 ARG A N 1
ATOM 1765 C CA . ARG A 1 232 ? -21.624 0.626 0.282 1.00 82.88 232 ARG A CA 1
ATOM 1766 C C . ARG A 1 232 ? -21.060 2.051 0.155 1.00 82.88 232 ARG A C 1
ATOM 1768 O O . ARG A 1 232 ? -19.887 2.299 0.427 1.00 82.88 232 ARG A O 1
ATOM 1775 N N . TYR A 1 233 ? -21.925 3.025 -0.135 1.00 83.94 233 TYR A N 1
ATOM 1776 C CA . TYR A 1 233 ? -21.554 4.438 -0.232 1.00 83.94 233 TYR A CA 1
ATOM 1777 C C . TYR A 1 233 ? -21.100 5.015 1.119 1.00 83.94 233 TYR A C 1
ATOM 1779 O O . TYR A 1 233 ? -20.121 5.760 1.191 1.00 83.94 233 TYR A O 1
ATOM 1787 N N . THR A 1 234 ? -21.774 4.644 2.215 1.00 85.62 234 THR A N 1
ATOM 1788 C CA . THR A 1 234 ? -21.418 5.112 3.568 1.00 85.62 234 THR A CA 1
ATOM 1789 C C . THR A 1 234 ? -20.069 4.566 4.019 1.00 85.62 234 THR A C 1
ATOM 1791 O O . THR A 1 234 ? -19.277 5.300 4.614 1.00 85.62 234 THR A O 1
ATOM 1794 N N . ALA A 1 235 ? -19.769 3.320 3.650 1.00 82.44 235 ALA A N 1
ATOM 1795 C CA . ALA A 1 235 ? -18.487 2.687 3.898 1.00 82.44 235 ALA A CA 1
ATOM 1796 C C . ALA A 1 235 ? -17.337 3.440 3.201 1.00 82.44 235 ALA A C 1
ATOM 1798 O O . ALA A 1 235 ? -16.377 3.862 3.853 1.00 82.44 235 ALA A O 1
ATOM 1799 N N . ILE A 1 236 ? -17.475 3.694 1.898 1.00 87.62 236 ILE A N 1
ATOM 1800 C CA . ILE A 1 236 ? -16.486 4.432 1.098 1.00 87.62 236 ILE A CA 1
ATOM 1801 C C . ILE A 1 236 ? -16.300 5.861 1.621 1.00 87.62 236 ILE A C 1
ATOM 1803 O O . ILE A 1 236 ? -15.171 6.312 1.823 1.00 87.62 236 ILE A O 1
ATOM 1807 N N . LYS A 1 237 ? -17.400 6.571 1.899 1.00 88.50 237 LYS A N 1
ATOM 1808 C CA . LYS A 1 237 ? -17.356 7.941 2.427 1.00 88.50 237 LYS A CA 1
ATOM 1809 C C . LYS A 1 237 ? -16.646 8.003 3.779 1.00 88.50 237 LYS A C 1
ATOM 1811 O O . LYS A 1 237 ? -15.877 8.933 4.013 1.00 88.50 237 LYS A O 1
ATOM 1816 N N . ARG A 1 238 ? -16.856 7.012 4.654 1.00 87.31 238 ARG A N 1
ATOM 1817 C CA . ARG A 1 238 ? -16.150 6.915 5.939 1.00 87.31 238 ARG A CA 1
ATOM 1818 C C . ARG A 1 238 ? -14.654 6.694 5.745 1.00 87.31 238 ARG A C 1
ATOM 1820 O O . ARG A 1 238 ? -13.882 7.389 6.393 1.00 87.31 238 ARG A O 1
ATOM 1827 N N . ALA A 1 239 ? -14.249 5.776 4.867 1.00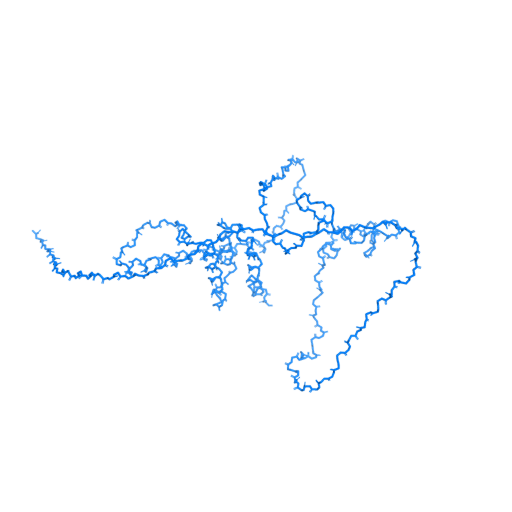 88.56 239 ALA A N 1
ATOM 1828 C CA . ALA A 1 239 ? -12.833 5.535 4.583 1.00 88.56 239 ALA A CA 1
ATOM 1829 C C . ALA A 1 239 ? -12.143 6.811 4.071 1.00 88.56 239 ALA A C 1
ATOM 1831 O O . ALA A 1 239 ? -11.125 7.230 4.614 1.00 88.56 239 ALA A O 1
ATOM 1832 N N . LEU A 1 240 ? -12.754 7.500 3.101 1.00 92.38 240 LEU A N 1
ATOM 1833 C CA . LEU A 1 240 ? -12.226 8.764 2.577 1.00 92.38 240 LEU A CA 1
ATOM 1834 C C . LEU A 1 240 ? -12.175 9.871 3.635 1.00 92.38 240 LEU A C 1
ATOM 1836 O O . LEU A 1 240 ? -11.226 10.652 3.652 1.00 92.38 240 LEU A O 1
ATOM 1840 N N . LYS A 1 241 ? -13.180 9.941 4.516 1.00 93.00 241 LYS A N 1
ATOM 1841 C CA . LYS A 1 241 ? -13.188 10.884 5.639 1.00 93.00 241 LYS A CA 1
ATOM 1842 C C . LYS A 1 241 ? -12.016 10.618 6.588 1.00 93.00 241 LYS A C 1
ATOM 1844 O O . LYS A 1 241 ? -11.283 11.547 6.892 1.00 93.00 241 LYS A O 1
ATOM 1849 N N . MET A 1 242 ? -11.797 9.361 6.976 1.00 89.81 242 MET A N 1
ATOM 1850 C CA . MET A 1 242 ? -10.679 8.970 7.844 1.00 89.81 242 MET A CA 1
ATOM 1851 C C . MET A 1 242 ? -9.319 9.297 7.216 1.00 89.81 242 MET A C 1
ATOM 1853 O O . MET A 1 242 ? -8.458 9.865 7.880 1.00 89.81 242 MET A O 1
ATOM 1857 N N . VAL A 1 243 ? -9.122 8.964 5.935 1.00 94.50 243 VAL A N 1
ATOM 1858 C CA . VAL A 1 243 ? -7.872 9.272 5.216 1.00 94.50 243 VAL A CA 1
ATOM 1859 C C . VAL A 1 243 ? -7.626 10.780 5.186 1.00 94.50 243 VAL A C 1
ATOM 1861 O O . VAL A 1 243 ? -6.508 11.220 5.437 1.00 94.50 243 VAL A O 1
ATOM 1864 N N . ARG A 1 244 ? -8.672 11.578 4.944 1.00 95.31 244 ARG A N 1
ATOM 1865 C CA . ARG A 1 244 ? -8.590 13.041 4.963 1.00 95.31 244 ARG A CA 1
ATOM 1866 C C . ARG A 1 244 ? -8.209 13.584 6.343 1.00 95.31 244 ARG A C 1
ATOM 1868 O O . ARG A 1 244 ? -7.279 14.374 6.421 1.00 95.31 244 ARG A O 1
ATOM 1875 N N . GLU A 1 245 ? -8.863 13.132 7.410 1.00 94.94 245 GLU A N 1
ATOM 1876 C CA . GLU A 1 245 ? -8.564 13.563 8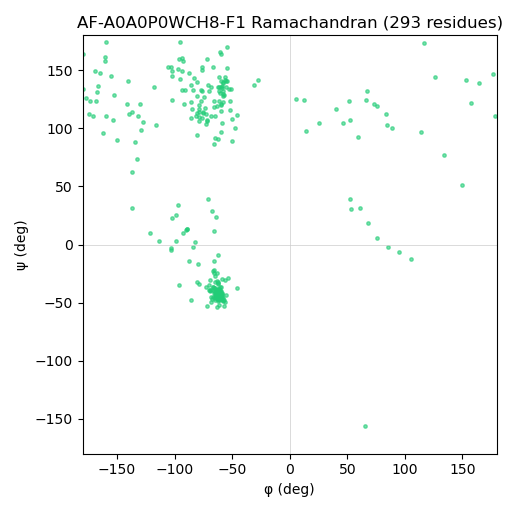.788 1.00 94.94 245 GLU A CA 1
ATOM 1877 C C . GLU A 1 245 ? -7.124 13.208 9.201 1.00 94.94 245 GLU A C 1
ATOM 1879 O O . GLU A 1 245 ? -6.426 13.994 9.847 1.00 94.94 245 GLU A O 1
ATOM 1884 N N . LEU A 1 246 ? -6.639 12.030 8.800 1.00 93.38 246 LEU A N 1
ATOM 1885 C CA . LEU A 1 246 ? -5.255 11.620 9.044 1.00 93.38 246 LEU A CA 1
ATOM 1886 C C . LEU A 1 246 ? -4.259 12.450 8.234 1.00 93.38 246 LEU A C 1
ATOM 1888 O O . LEU A 1 246 ? -3.202 12.803 8.753 1.00 93.38 246 LEU A O 1
ATOM 1892 N N . ASN A 1 247 ? -4.598 12.781 6.989 1.00 93.94 247 ASN A N 1
ATOM 1893 C CA . ASN A 1 247 ? -3.774 13.633 6.139 1.00 93.94 247 ASN A CA 1
ATOM 1894 C C . ASN A 1 247 ? -3.673 15.056 6.708 1.00 93.94 247 ASN A C 1
ATOM 1896 O O . ASN A 1 247 ? -2.581 15.590 6.850 1.00 93.94 247 ASN A O 1
ATOM 1900 N N . GLU A 1 248 ? -4.805 15.645 7.095 1.00 93.81 248 GLU A N 1
ATOM 1901 C CA . GLU A 1 248 ? -4.882 16.995 7.671 1.00 93.81 248 GLU A CA 1
ATOM 1902 C C . GLU A 1 248 ? -4.178 17.095 9.031 1.00 93.81 248 GLU A C 1
ATOM 1904 O O . GLU A 1 248 ? -3.599 18.127 9.355 1.00 93.81 248 GLU A O 1
ATOM 1909 N N . SER A 1 249 ? -4.175 16.015 9.816 1.00 93.44 249 SER A N 1
ATOM 1910 C CA . SER A 1 249 ? -3.447 15.956 11.091 1.00 93.44 249 SER A CA 1
ATOM 1911 C C . SER A 1 249 ? -1.965 15.585 10.958 1.00 93.44 249 SER A C 1
ATOM 1913 O O . SER A 1 249 ? -1.279 15.515 11.979 1.00 93.44 249 SER A O 1
ATOM 1915 N N . GLY A 1 250 ? -1.469 15.317 9.742 1.00 91.69 250 GLY A N 1
ATOM 1916 C CA . GLY A 1 250 ? -0.087 14.883 9.498 1.00 91.69 250 GLY A CA 1
ATOM 1917 C C . GLY A 1 250 ? 0.236 13.480 10.030 1.00 91.69 250 GLY A C 1
ATOM 1918 O O . GLY A 1 250 ? 1.399 13.146 10.227 1.00 91.69 250 GLY A O 1
ATOM 1919 N N . LYS A 1 251 ? -0.786 12.659 10.304 1.00 92.31 251 LYS A N 1
ATOM 1920 C CA . LYS A 1 251 ? -0.657 11.302 10.870 1.00 92.31 251 LYS A CA 1
ATOM 1921 C C . LYS A 1 251 ? -0.835 10.194 9.833 1.00 92.31 251 LYS A C 1
ATOM 1923 O O . LYS A 1 251 ? -0.769 9.015 10.181 1.00 92.31 251 LYS A O 1
ATOM 1928 N N . LEU A 1 252 ? -1.131 10.548 8.584 1.00 94.25 252 LEU A N 1
ATOM 1929 C CA . LEU A 1 252 ? -1.281 9.582 7.505 1.00 94.25 252 LEU A CA 1
ATOM 1930 C C . LEU A 1 252 ? 0.091 9.051 7.084 1.00 94.25 252 LEU A C 1
ATOM 1932 O O . LEU A 1 252 ? 0.925 9.803 6.593 1.00 94.25 252 LEU A O 1
ATOM 1936 N N . THR A 1 253 ? 0.297 7.747 7.243 1.00 94.00 253 THR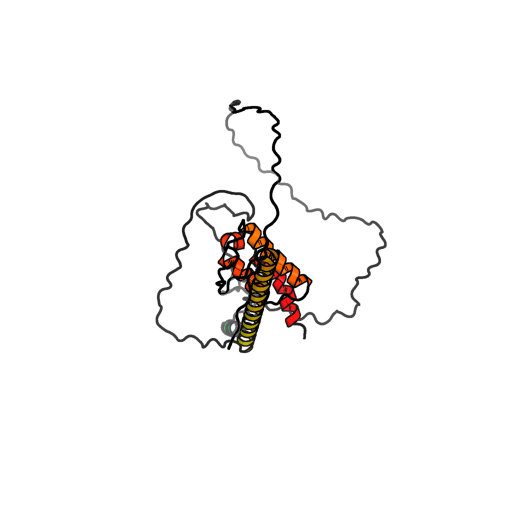 A N 1
ATOM 1937 C CA . THR A 1 253 ? 1.458 7.036 6.695 1.00 94.00 253 THR A CA 1
ATOM 1938 C C . THR A 1 253 ? 1.106 6.394 5.356 1.00 94.00 253 THR A C 1
ATOM 1940 O O . THR A 1 253 ? -0.073 6.143 5.069 1.00 94.00 253 THR A O 1
ATOM 1943 N N . LEU A 1 254 ? 2.114 6.085 4.536 1.00 94.88 254 LEU A N 1
ATOM 1944 C CA . LEU A 1 254 ? 1.889 5.424 3.251 1.00 94.88 254 LEU A CA 1
ATOM 1945 C C . LEU A 1 254 ? 1.328 4.008 3.462 1.00 94.88 254 LEU A C 1
ATOM 1947 O O . LEU A 1 254 ? 0.353 3.628 2.809 1.00 94.88 254 LEU A O 1
ATOM 1951 N N . GLY A 1 255 ? 1.836 3.271 4.457 1.00 94.50 255 GLY A N 1
ATOM 1952 C CA . GLY A 1 255 ? 1.257 1.984 4.858 1.00 94.50 255 GLY A CA 1
ATOM 1953 C C . GLY A 1 255 ? -0.203 2.083 5.332 1.00 94.50 255 GLY A C 1
ATOM 1954 O O . GLY A 1 255 ? -1.021 1.213 5.016 1.00 94.50 255 GLY A O 1
ATOM 1955 N N . GLY A 1 256 ? -0.573 3.161 6.034 1.00 94.75 256 GLY A N 1
ATOM 1956 C CA . GLY A 1 256 ? -1.951 3.412 6.467 1.00 94.75 256 GLY A CA 1
ATOM 1957 C C . GLY A 1 256 ? -2.904 3.735 5.314 1.00 94.75 256 GLY A C 1
ATOM 1958 O O . GLY A 1 256 ? -4.025 3.223 5.268 1.00 94.75 256 GLY A O 1
ATOM 1959 N N . LEU A 1 257 ? -2.440 4.512 4.330 1.00 95.75 257 LEU A N 1
ATOM 1960 C CA . LEU A 1 257 ? -3.177 4.773 3.093 1.00 95.75 257 LEU A CA 1
ATOM 1961 C C . LEU A 1 257 ? -3.450 3.470 2.323 1.00 95.75 257 LEU A C 1
ATOM 1963 O O . LEU A 1 257 ? -4.589 3.211 1.924 1.00 95.75 257 LEU A O 1
ATOM 1967 N N . ILE A 1 258 ? -2.425 2.624 2.168 1.00 94.69 258 ILE A N 1
ATOM 1968 C CA . ILE A 1 258 ? -2.551 1.308 1.528 1.00 94.69 258 ILE A CA 1
ATOM 1969 C C . ILE A 1 258 ? -3.557 0.437 2.290 1.00 94.69 258 ILE A C 1
ATOM 1971 O O . ILE A 1 258 ? -4.392 -0.211 1.660 1.00 94.69 258 ILE A O 1
ATOM 1975 N N . HIS A 1 259 ? -3.528 0.437 3.628 1.00 93.88 259 HIS A N 1
ATOM 1976 C CA . HIS A 1 259 ? -4.476 -0.322 4.447 1.00 93.88 259 HIS A CA 1
ATOM 1977 C C . HIS A 1 259 ? -5.937 0.056 4.160 1.00 93.88 259 HIS A C 1
ATOM 1979 O O . HIS A 1 259 ? -6.749 -0.826 3.870 1.00 93.88 259 HIS A O 1
ATOM 1985 N N . GLU A 1 260 ? -6.278 1.347 4.213 1.00 93.50 260 GLU A N 1
ATOM 1986 C CA . GLU A 1 260 ? -7.662 1.805 4.031 1.00 93.50 260 GLU A CA 1
ATOM 1987 C C . GLU A 1 260 ? -8.154 1.552 2.593 1.00 93.50 260 GLU A C 1
ATOM 1989 O O . GLU A 1 260 ? -9.237 0.993 2.399 1.00 93.50 260 GLU A O 1
ATOM 1994 N N . PHE A 1 261 ? -7.351 1.858 1.565 1.00 93.88 261 PHE A N 1
ATOM 1995 C CA . PHE A 1 261 ? -7.757 1.618 0.172 1.00 93.88 261 PHE A CA 1
ATOM 1996 C C . PHE A 1 261 ? -7.806 0.129 -0.194 1.00 93.88 261 PHE A C 1
ATOM 1998 O O . PHE A 1 261 ? -8.695 -0.267 -0.949 1.00 93.88 261 PHE A O 1
ATOM 2005 N N . ALA A 1 262 ? -6.917 -0.710 0.350 1.00 92.62 262 ALA A N 1
ATOM 2006 C CA . ALA A 1 262 ? -6.995 -2.160 0.167 1.00 92.62 262 ALA A CA 1
ATOM 2007 C C . ALA A 1 262 ? -8.268 -2.737 0.802 1.00 92.62 262 ALA A C 1
ATOM 2009 O O . ALA A 1 262 ? -8.917 -3.590 0.199 1.00 92.62 26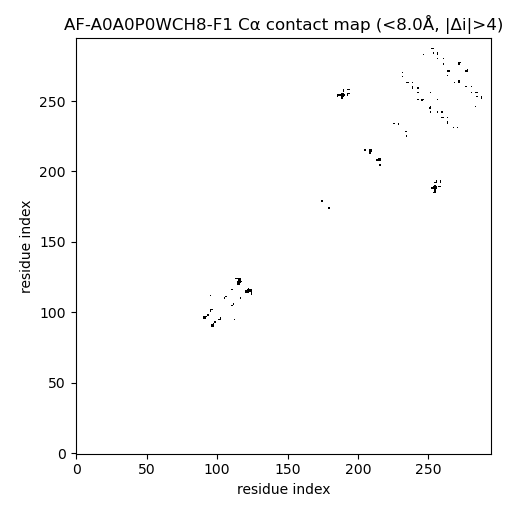2 ALA A O 1
ATOM 2010 N N . GLY A 1 263 ? -8.664 -2.233 1.977 1.00 89.81 263 GLY A N 1
ATOM 2011 C CA . GLY A 1 263 ? -9.910 -2.621 2.638 1.00 89.81 263 GLY A CA 1
ATOM 2012 C C . GLY A 1 263 ? -11.153 -2.275 1.816 1.00 89.81 263 GLY A C 1
ATOM 2013 O O . GLY A 1 263 ? -12.056 -3.103 1.699 1.00 89.81 263 GLY A O 1
ATOM 2014 N N . VAL A 1 264 ? -11.183 -1.089 1.195 1.00 90.44 264 VAL A N 1
ATOM 2015 C CA . VAL A 1 264 ? -12.274 -0.706 0.283 1.00 90.44 264 VAL A CA 1
ATOM 2016 C C . VAL A 1 264 ? -12.260 -1.566 -0.981 1.00 90.44 264 VAL A C 1
ATOM 2018 O O . VAL A 1 264 ? -13.303 -2.091 -1.357 1.00 90.44 264 VAL A O 1
ATOM 2021 N N . LYS A 1 265 ? -11.093 -1.754 -1.611 1.00 92.50 265 LYS A N 1
ATOM 2022 C CA . LYS A 1 265 ? -10.951 -2.555 -2.839 1.00 92.50 265 LYS A CA 1
ATOM 2023 C C . LYS A 1 265 ? -11.396 -4.005 -2.641 1.00 92.50 265 LYS A C 1
ATOM 2025 O O . LYS A 1 265 ? -12.025 -4.563 -3.530 1.00 92.50 265 LYS A O 1
ATOM 2030 N N . ALA A 1 266 ? -11.079 -4.604 -1.492 1.00 91.19 266 ALA A N 1
ATOM 2031 C CA . ALA A 1 266 ? -11.452 -5.981 -1.179 1.00 91.19 266 ALA A CA 1
ATOM 2032 C C . ALA A 1 266 ? -12.964 -6.164 -0.967 1.00 91.19 266 ALA A C 1
ATOM 2034 O O . ALA A 1 266 ? -13.484 -7.242 -1.232 1.00 91.19 266 ALA A O 1
ATOM 2035 N N . LYS A 1 267 ? -13.663 -5.130 -0.479 1.00 87.12 267 LYS A N 1
ATOM 2036 C CA . LYS A 1 267 ? -15.096 -5.202 -0.151 1.00 87.12 267 LYS A CA 1
ATOM 2037 C C . LYS A 1 267 ? -16.018 -4.703 -1.258 1.00 87.12 267 LYS A C 1
ATOM 2039 O O . LYS A 1 267 ? -17.118 -5.218 -1.400 1.00 87.12 267 LYS A O 1
ATOM 2044 N N . PHE A 1 268 ? -15.588 -3.689 -2.003 1.00 88.75 268 PHE A N 1
ATOM 2045 C CA . PHE A 1 268 ? -16.412 -2.967 -2.972 1.00 88.75 268 PHE A CA 1
ATOM 2046 C C . PHE A 1 268 ? -15.611 -2.734 -4.254 1.00 88.75 268 PHE A C 1
ATOM 2048 O O . PHE A 1 268 ? -15.290 -1.596 -4.596 1.00 88.75 268 PHE A O 1
ATOM 2055 N N . LEU A 1 269 ? -15.204 -3.813 -4.929 1.00 89.81 269 LEU A N 1
ATOM 2056 C CA . LEU A 1 269 ? -14.307 -3.727 -6.084 1.00 89.81 269 LEU A CA 1
ATOM 2057 C C . LEU A 1 269 ? -14.912 -2.897 -7.228 1.00 89.81 269 LEU A C 1
ATOM 2059 O O . LEU A 1 269 ? -14.214 -2.068 -7.818 1.00 89.81 269 LEU A O 1
ATOM 2063 N N . GLU A 1 270 ? -16.203 -3.079 -7.506 1.00 87.94 270 GLU A N 1
ATOM 2064 C CA . GLU A 1 270 ? -16.942 -2.339 -8.532 1.00 87.94 270 GLU A CA 1
ATOM 2065 C C . GLU A 1 270 ? -16.994 -0.848 -8.185 1.00 87.94 270 GLU A C 1
ATOM 2067 O O . GLU A 1 270 ? -16.528 -0.017 -8.964 1.00 87.94 270 GLU A O 1
ATOM 2072 N N . ASP A 1 271 ? -17.453 -0.488 -6.982 1.00 89.00 271 ASP A N 1
ATOM 2073 C CA . ASP A 1 271 ? -17.503 0.913 -6.550 1.00 89.00 271 ASP A CA 1
ATOM 2074 C C . ASP A 1 271 ? -16.106 1.542 -6.457 1.00 89.00 271 ASP A C 1
ATOM 2076 O O . ASP A 1 271 ? -15.951 2.742 -6.690 1.00 89.00 271 ASP A O 1
ATOM 2080 N N . TYR A 1 272 ? -15.077 0.761 -6.124 1.00 88.75 272 TYR A N 1
ATOM 2081 C CA . TYR A 1 272 ? -13.696 1.228 -6.085 1.00 88.75 272 TYR A CA 1
ATOM 2082 C C . TYR A 1 272 ? -13.239 1.715 -7.467 1.00 88.75 272 TYR A C 1
ATOM 2084 O O . TYR A 1 272 ? -12.575 2.752 -7.572 1.00 88.75 272 TYR A O 1
ATOM 2092 N N . ARG A 1 273 ? -13.635 1.003 -8.530 1.00 89.62 273 ARG A N 1
ATOM 2093 C CA . ARG A 1 273 ? -13.390 1.404 -9.921 1.00 89.62 273 ARG A CA 1
ATOM 2094 C C . ARG A 1 273 ? -14.259 2.596 -10.315 1.00 89.62 273 ARG A C 1
ATOM 2096 O O . ARG A 1 273 ? -13.712 3.617 -10.723 1.00 89.62 273 ARG A O 1
ATOM 2103 N N . THR A 1 274 ? -15.574 2.504 -10.118 1.00 89.44 274 THR A N 1
ATOM 2104 C CA . THR A 1 274 ? -16.541 3.529 -10.552 1.00 89.44 274 THR A CA 1
ATOM 2105 C C . THR A 1 274 ? -16.326 4.883 -9.868 1.00 89.44 274 THR A C 1
ATOM 2107 O O . THR A 1 274 ? -16.514 5.922 -10.488 1.00 89.44 274 THR A O 1
ATOM 2110 N N . ASN A 1 275 ? -15.868 4.910 -8.610 1.00 84.25 275 ASN A N 1
ATOM 2111 C CA . ASN A 1 275 ? -15.603 6.156 -7.873 1.00 84.25 275 ASN A CA 1
ATOM 2112 C C . ASN A 1 275 ? -14.173 6.706 -8.058 1.00 84.25 275 ASN A C 1
ATOM 2114 O O . ASN A 1 275 ? -13.741 7.572 -7.285 1.00 84.25 275 ASN A O 1
ATOM 2118 N N . CYS A 1 276 ? -13.416 6.201 -9.041 1.00 89.19 276 CYS A N 1
ATOM 2119 C CA . CYS A 1 276 ? -12.035 6.607 -9.326 1.00 89.19 276 CYS A CA 1
ATOM 2120 C C . CYS A 1 276 ? -11.122 6.549 -8.084 1.00 89.19 276 CYS A C 1
ATOM 2122 O O . CYS A 1 276 ? -10.276 7.424 -7.869 1.00 89.19 276 CYS A O 1
ATOM 2124 N N . MET A 1 277 ? -11.284 5.525 -7.238 1.00 91.38 277 MET A N 1
ATOM 2125 C CA . MET A 1 277 ? -10.508 5.397 -6.000 1.00 91.38 277 MET A CA 1
ATOM 2126 C C . MET A 1 277 ? -8.989 5.315 -6.224 1.00 91.38 277 MET A C 1
ATOM 2128 O O . MET A 1 277 ? -8.279 5.943 -5.438 1.00 91.38 277 MET A O 1
ATOM 2132 N N . PRO A 1 278 ? -8.456 4.656 -7.278 1.00 92.06 278 PRO A N 1
ATOM 2133 C CA . PRO A 1 278 ? -7.020 4.691 -7.566 1.00 92.06 278 PRO A CA 1
ATOM 2134 C C . PRO A 1 278 ? -6.468 6.113 -7.703 1.00 92.06 278 PRO A C 1
ATOM 2136 O O . PRO A 1 278 ? -5.436 6.432 -7.122 1.00 92.06 278 PRO A O 1
ATOM 2139 N N . TYR A 1 279 ? -7.190 6.992 -8.406 1.00 92.69 279 TYR A N 1
ATOM 2140 C CA . TYR A 1 279 ? -6.774 8.382 -8.596 1.00 92.69 279 TYR A CA 1
ATOM 2141 C C . TYR A 1 279 ? -6.742 9.145 -7.266 1.00 92.69 279 TYR A C 1
ATOM 2143 O O . TYR A 1 279 ? -5.788 9.863 -6.971 1.00 92.69 279 TYR A O 1
ATOM 2151 N N . LYS A 1 280 ? -7.751 8.930 -6.408 1.00 93.88 280 LYS A N 1
ATOM 2152 C CA . LYS A 1 280 ? -7.773 9.513 -5.058 1.00 93.88 280 LYS A CA 1
ATOM 2153 C C . LYS A 1 280 ? -6.603 9.003 -4.214 1.00 93.88 280 LYS A C 1
ATOM 2155 O O . LYS A 1 280 ? -5.946 9.810 -3.566 1.00 93.88 280 LYS A O 1
ATOM 2160 N N . ALA A 1 281 ? -6.309 7.703 -4.246 1.00 94.31 281 ALA A N 1
ATOM 2161 C CA . ALA A 1 281 ? -5.170 7.135 -3.527 1.00 94.31 281 ALA A CA 1
ATOM 2162 C C . ALA A 1 281 ? -3.845 7.780 -3.964 1.00 94.31 281 ALA A C 1
ATOM 2164 O O . ALA A 1 281 ? -3.087 8.237 -3.114 1.00 94.31 281 ALA A O 1
ATOM 2165 N N . ILE A 1 282 ? -3.609 7.901 -5.275 1.00 93.56 282 ILE A N 1
ATOM 2166 C CA . ILE A 1 282 ? -2.406 8.543 -5.830 1.00 93.56 282 ILE A CA 1
ATOM 2167 C C . ILE A 1 282 ? -2.291 9.997 -5.353 1.00 93.56 282 ILE A C 1
ATOM 2169 O O . ILE A 1 282 ? -1.212 10.417 -4.942 1.00 93.56 282 ILE A O 1
ATOM 2173 N N . SER A 1 283 ? -3.398 10.748 -5.323 1.00 93.38 283 SER A N 1
ATOM 2174 C CA . SER A 1 283 ? -3.387 12.144 -4.859 1.00 93.38 283 SER A CA 1
ATOM 2175 C C . SER A 1 283 ? -2.973 12.309 -3.388 1.00 93.38 283 SER A C 1
ATOM 2177 O O . SER A 1 283 ? -2.326 13.295 -3.052 1.00 93.38 283 SER A O 1
ATOM 2179 N N . PHE A 1 284 ? -3.292 11.338 -2.522 1.00 94.31 284 PHE A N 1
ATOM 2180 C CA . PHE A 1 284 ? -2.814 11.314 -1.133 1.00 94.31 284 PHE A CA 1
ATOM 2181 C C . PHE A 1 284 ? -1.380 10.785 -1.014 1.00 94.31 284 PHE A C 1
ATOM 2183 O O . PHE A 1 284 ? -0.646 11.214 -0.132 1.00 94.31 284 PHE A O 1
ATOM 2190 N N . ALA A 1 285 ? -0.973 9.861 -1.887 1.00 94.25 285 ALA A N 1
ATOM 2191 C CA . ALA A 1 285 ? 0.363 9.274 -1.866 1.00 94.25 285 ALA A CA 1
ATOM 2192 C C . ALA A 1 285 ? 1.446 10.244 -2.359 1.00 94.25 285 ALA A C 1
ATOM 2194 O O . ALA A 1 285 ? 2.546 10.240 -1.814 1.00 94.25 285 ALA A O 1
ATOM 2195 N N . ALA A 1 286 ? 1.152 11.082 -3.360 1.00 92.12 286 ALA A N 1
ATOM 2196 C CA . ALA A 1 286 ? 2.156 11.946 -3.980 1.00 92.12 286 ALA A CA 1
ATOM 2197 C C . ALA A 1 286 ? 2.874 12.870 -2.969 1.00 92.12 286 ALA A C 1
ATOM 2199 O O . ALA A 1 286 ? 4.104 12.827 -2.926 1.00 92.12 286 ALA A O 1
ATOM 2200 N N . PRO A 1 287 ? 2.181 13.623 -2.085 1.00 90.06 287 PRO A N 1
ATOM 2201 C CA . PRO A 1 287 ? 2.860 14.421 -1.062 1.00 90.06 287 PRO A CA 1
ATOM 2202 C C . PRO A 1 287 ? 3.694 13.579 -0.086 1.00 90.06 287 PRO A C 1
ATOM 2204 O O . PRO A 1 287 ? 4.792 13.986 0.280 1.00 90.06 287 PRO A O 1
ATOM 2207 N N . LEU A 1 288 ? 3.204 12.393 0.298 1.00 90.81 288 LEU A N 1
ATOM 2208 C CA . LEU A 1 288 ? 3.892 11.500 1.240 1.00 90.81 288 LEU A CA 1
ATOM 2209 C C . LEU A 1 288 ? 5.196 10.942 0.658 1.00 90.81 288 LEU A C 1
ATOM 2211 O O . LEU A 1 288 ? 6.182 10.813 1.376 1.00 90.81 288 LEU A O 1
ATOM 2215 N N . LEU A 1 289 ? 5.213 10.650 -0.645 1.00 88.06 289 LEU A N 1
ATOM 2216 C CA . LEU A 1 289 ? 6.409 10.195 -1.355 1.00 88.06 289 LEU A CA 1
ATOM 2217 C C . LEU A 1 289 ? 7.441 11.318 -1.501 1.00 88.06 289 LEU A C 1
ATOM 2219 O O . LEU A 1 289 ? 8.632 11.084 -1.318 1.00 88.06 289 LEU A O 1
ATOM 2223 N N . HIS A 1 290 ? 6.998 12.551 -1.764 1.00 78.31 290 HIS A N 1
ATOM 2224 C CA . HIS A 1 290 ? 7.903 13.699 -1.825 1.00 78.31 290 HIS A CA 1
ATOM 2225 C C . HIS A 1 290 ? 8.560 13.997 -0.470 1.00 78.31 290 HIS A C 1
ATOM 2227 O O . HIS A 1 290 ? 9.747 14.311 -0.436 1.00 78.31 290 HIS A O 1
ATOM 2233 N N . SER A 1 291 ? 7.835 13.835 0.643 1.00 74.25 291 SER A N 1
ATOM 2234 C CA . SER A 1 291 ? 8.397 14.008 1.991 1.00 74.25 291 SER A CA 1
ATOM 2235 C C . SER A 1 291 ? 9.467 12.974 2.359 1.00 74.25 291 SER A C 1
ATOM 2237 O O . SER A 1 291 ? 10.275 13.245 3.240 1.00 74.25 291 SER A O 1
ATOM 2239 N N . GLN A 1 292 ? 9.499 11.807 1.706 1.00 65.12 292 GLN A N 1
ATOM 2240 C CA . GLN A 1 292 ? 10.545 10.798 1.925 1.00 65.12 292 GLN A CA 1
ATOM 2241 C C . GLN A 1 292 ? 11.784 10.999 1.040 1.00 65.12 292 GLN A C 1
ATOM 2243 O O . GLN A 1 292 ? 12.828 10.410 1.314 1.00 65.12 292 GLN A O 1
ATOM 2248 N N . LEU A 1 293 ? 11.680 11.838 0.004 1.00 61.03 293 LEU A N 1
ATOM 2249 C CA . LEU A 1 293 ? 12.748 12.105 -0.962 1.00 61.03 293 LEU A CA 1
A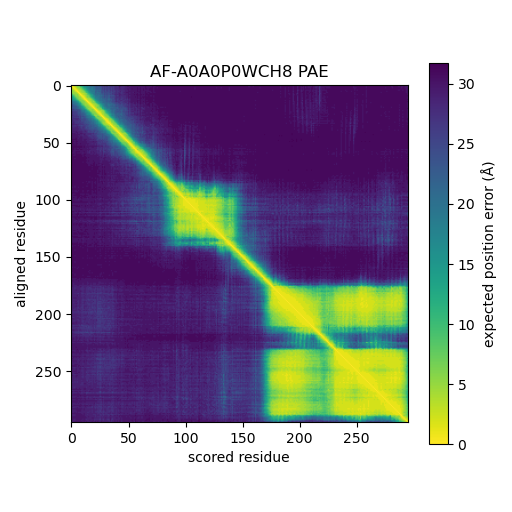TOM 2250 C C . LEU A 1 293 ? 13.463 13.447 -0.736 1.00 61.03 293 LEU A C 1
ATOM 2252 O O . LEU A 1 293 ? 14.441 13.722 -1.426 1.00 61.03 293 LEU A O 1
ATOM 2256 N N . SER A 1 294 ? 13.014 14.283 0.209 1.00 50.16 294 SER A N 1
ATOM 2257 C CA . SER A 1 294 ? 13.739 15.502 0.583 1.00 50.16 294 SER A CA 1
ATOM 2258 C C . SER A 1 294 ? 14.888 15.174 1.546 1.00 50.16 294 SER A C 1
ATOM 2260 O O . SER A 1 294 ? 14.675 15.099 2.758 1.00 50.16 294 SER A O 1
ATOM 2262 N N . TRP A 1 295 ? 16.085 14.987 0.992 1.00 36.41 295 TRP A N 1
ATOM 2263 C CA . TRP A 1 295 ? 17.375 15.040 1.690 1.00 36.41 295 TRP A CA 1
ATOM 2264 C C . TRP A 1 295 ? 18.189 16.220 1.166 1.00 36.41 295 TRP A C 1
ATOM 2266 O O . TRP A 1 295 ? 18.079 16.508 -0.049 1.00 36.41 295 TRP A O 1
#

Solvent-accessible surface area (backbone atoms only — not comparable to full-atom values): 20656 Å² total; per-residue (Å²): 134,87,86,89,88,83,90,84,87,83,87,89,88,83,90,85,88,85,83,88,88,88,78,89,82,85,88,87,83,88,86,86,88,87,89,88,87,87,91,86,80,88,88,85,82,89,85,91,79,90,78,94,79,86,81,81,85,86,78,86,79,82,84,79,82,78,88,76,95,68,96,67,81,78,89,76,70,77,70,97,77,80,86,79,80,78,74,80,76,78,55,58,90,86,40,57,81,58,37,65,68,60,37,52,55,41,46,75,71,72,55,58,92,95,46,13,62,67,101,81,39,76,34,74,74,70,84,85,81,79,85,82,79,73,85,87,65,61,93,87,72,72,86,64,97,76,75,83,90,79,91,77,96,75,78,83,83,78,75,83,81,77,77,87,78,85,80,80,83,77,76,82,78,80,70,54,69,65,57,55,52,49,53,51,50,38,51,53,40,24,50,53,38,50,51,52,54,52,49,50,52,51,51,50,50,46,51,55,23,54,76,68,76,42,81,66,71,94,76,72,72,87,67,68,80,63,83,78,50,95,38,76,66,56,50,53,53,50,52,54,49,51,53,48,55,26,50,77,68,71,69,60,44,73,18,38,54,51,46,56,52,50,55,46,42,74,73,37,53,66,59,35,59,76,68,46,40,68,62,55,51,48,66,62,43,53,64,59,53,51,67,75,65,71,125

Secondary structure (DSSP, 8-state):
------------------------------------------------------PPP-----------------S----TT--S--PPPPPPTTSTTT-HHHHHHHHHTTPPTTSPSSTTS-S-SSPP---PPPTTPPTT----S---------PPP-----------PPP-----HHHHHHHHHHHHHHHHHHHHHHHHHHHHHHHHHHHTT-PPPTT-----TTTT-S-HHHHHHHHHHHHHHHHHTT---HHHHHHHHHHHHHH-HHHHHHTTHHHHHHHHHHHHHHHHH--

Organism: Oryza sativa subsp. japonica (NCBI:txid39947)

Mean predicted aligned error: 23.69 Å

Foldseek 3Di:
DDDDDDDDDDDDDDDDDDDDDDDDDDDDDDDDDDDDDDDDDDDDDDDDDDDDDDDDDDDDDDDDDDDDDDDDPPPPDDPPPPPDDPDPDQPDVPACSPPVVVVVVCVVVVDDQPFADDDPSPHDNDDDDDDDDDDPDDPPDDDPPDDDDDDDDDDDDDPPPPDDDDDDDDDPPPDPPVNVVVVVVLQVVLVVLVVVVVVVVVVVQCVVCVVVVHDPDPDDDPPPVCVPPPDLVSLVVVLLVVQVVCLVVVNDALSNLCNSLVVNCVPPVPCCVVVVVVVVSCVSVVVNVVVVVDD